Protein AF-A0A5C9CQI7-F1 (afdb_monomer_lite)

Secondary structure (DSSP, 8-state):
--EEEEEEEEEEEEEEETTEEEEEEEEEEEEEEETTEEEEEEEPPPEEEESSSSSSEEGGGTS-HHHHHHHHHHHHHHHHHHHHHHHHHHHHHHHHHHHHHHHHHHHHHHHHHHHHHSS-----EEHHHHHHHHHHTT-HHHHHHHHHHS-HHHHHHHHH-SEE-TT-HHHHHHHHHTT--HHHHHHHHHHHTT-

Radius of gyration: 47.36 Å; chains: 1; bounding box: 84×31×121 Å

Sequence (195 aa):
MAITKQITAYEFLVRWNNGVLAGAHIRMLETISENGVVLSQKEGAAQPVSLAGELGFPIADVLSALQVTALTDLTTAQAAKAASDAALKTTQDALAVAEAKAVTLQAQIDAYTQATSNDPEGPTVDDLQIRLALNELGWRDAVEAAVAQSSQDIKDWWAKARNIKRRNWMVRAIGEALGKTDAELDGLWALAATK

Foldseek 3Di:
DDKDKDKDWDDKDFDDDPNHTDFIWTKIKIFIDDPPHTPDIDIDDTWTEDPDPPPTNDVPVVDDPVVVVVVVVVVVVVVVVVVV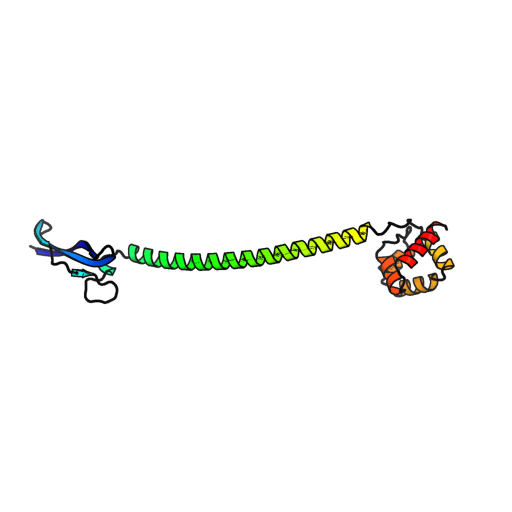VVVVVVVVVVVVVVVVVVVVVVVVVVVVVCVVPPLDFFDWFFLVLLCVLCVVVVNNVVLVVLQVVDDPVLVVCNVDPGTDTLPPPSNVVSCVVVVHDSVNSSVSSVNSVVD

pLDDT: mean 87.55, std 8.72, range [53.72, 98.38]

Structure (mmCIF, N/CA/C/O backbone):
data_AF-A0A5C9CQI7-F1
#
_entry.id   AF-A0A5C9CQI7-F1
#
loop_
_atom_site.group_PDB
_atom_site.id
_atom_site.type_symbol
_atom_site.label_atom_id
_atom_site.label_alt_id
_atom_site.label_comp_id
_atom_site.label_asym_id
_atom_site.label_entity_id
_atom_site.label_seq_id
_atom_site.pdbx_PDB_ins_code
_atom_site.Cartn_x
_atom_site.Cartn_y
_atom_site.Cartn_z
_atom_site.occupancy
_atom_site.B_iso_or_equiv
_atom_site.auth_seq_id
_atom_site.auth_comp_id
_atom_site.auth_asym_id
_atom_site.auth_atom_id
_atom_site.pdbx_PDB_model_num
ATOM 1 N N . MET A 1 1 ? -27.222 -15.204 70.507 1.00 68.19 1 MET A N 1
ATOM 2 C CA . MET A 1 1 ? -27.894 -15.268 69.194 1.00 68.19 1 MET A CA 1
ATOM 3 C C . MET A 1 1 ? -27.438 -14.077 68.380 1.00 68.19 1 MET A C 1
ATOM 5 O O . MET A 1 1 ? -27.389 -12.985 68.936 1.00 68.19 1 MET A O 1
ATOM 9 N N . ALA A 1 2 ? -27.008 -14.291 67.137 1.00 81.00 2 ALA A N 1
ATOM 10 C CA . ALA A 1 2 ? -26.536 -13.212 66.277 1.00 81.00 2 ALA A CA 1
ATOM 11 C C . ALA A 1 2 ? -27.666 -12.804 65.329 1.00 81.00 2 ALA A C 1
ATOM 13 O O . ALA A 1 2 ? -28.103 -13.605 64.502 1.00 81.00 2 ALA A O 1
ATOM 14 N N . ILE A 1 3 ? -28.133 -11.564 65.474 1.00 91.44 3 ILE A N 1
ATOM 15 C CA . ILE A 1 3 ? -29.002 -10.924 64.491 1.00 91.44 3 ILE A CA 1
ATOM 16 C C . ILE A 1 3 ? -28.097 -10.249 63.462 1.00 91.44 3 ILE A C 1
ATOM 18 O O . ILE A 1 3 ? -27.229 -9.451 63.821 1.00 91.44 3 ILE A O 1
ATOM 22 N N . THR A 1 4 ? -28.298 -10.559 62.186 1.00 93.56 4 THR A N 1
ATOM 23 C CA . THR A 1 4 ? -27.550 -9.980 61.070 1.00 93.56 4 THR A CA 1
ATOM 24 C C . THR A 1 4 ? -28.483 -9.131 60.222 1.00 93.56 4 THR A C 1
ATOM 26 O O . THR A 1 4 ? -29.533 -9.599 59.780 1.00 93.56 4 THR A O 1
ATOM 29 N N . LYS A 1 5 ? -28.083 -7.880 59.974 1.00 94.00 5 LYS A N 1
ATOM 30 C CA . LYS A 1 5 ? -28.708 -7.005 58.980 1.00 94.00 5 LYS A CA 1
ATOM 31 C C . LYS A 1 5 ? -27.847 -7.006 57.721 1.00 94.00 5 LYS A C 1
ATOM 33 O O . LYS A 1 5 ? -26.662 -6.691 57.793 1.00 94.00 5 LYS A O 1
ATOM 38 N N . GLN A 1 6 ? -28.451 -7.321 56.584 1.00 93.38 6 GLN A N 1
ATOM 39 C CA . GLN A 1 6 ? -27.818 -7.284 55.271 1.00 93.38 6 GLN A CA 1
ATOM 40 C C . GLN A 1 6 ? -28.583 -6.323 54.360 1.00 93.38 6 GLN A C 1
ATOM 42 O O . GLN A 1 6 ? -29.813 -6.301 54.371 1.00 93.38 6 GLN A O 1
ATOM 47 N N . ILE A 1 7 ? -27.850 -5.520 53.591 1.00 91.56 7 ILE A N 1
ATOM 48 C CA . ILE A 1 7 ? -28.403 -4.609 52.587 1.00 91.56 7 ILE A CA 1
ATOM 49 C C . ILE A 1 7 ? -27.835 -5.032 51.238 1.00 91.56 7 ILE A C 1
ATOM 51 O O . ILE A 1 7 ? -26.618 -5.069 51.069 1.00 91.56 7 ILE A O 1
ATOM 55 N N . THR A 1 8 ? -28.707 -5.373 50.294 1.00 90.06 8 THR A N 1
ATOM 56 C CA . THR A 1 8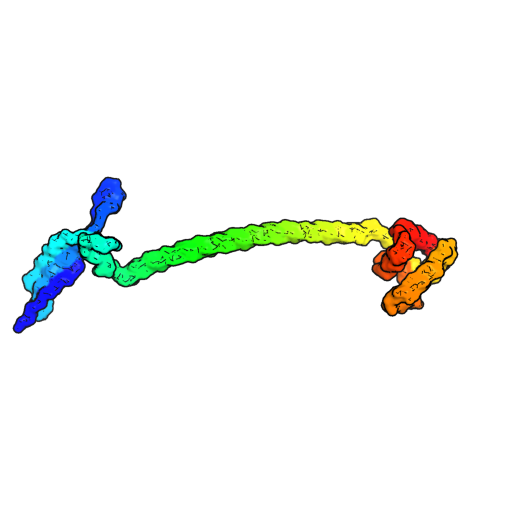 ? -28.319 -5.800 48.942 1.00 90.06 8 THR A CA 1
ATOM 57 C C . THR A 1 8 ? -29.103 -5.049 47.884 1.00 90.06 8 THR A C 1
ATOM 59 O O . THR A 1 8 ? -30.267 -4.708 48.100 1.00 90.06 8 THR A O 1
ATOM 62 N N . ALA A 1 9 ? -28.487 -4.846 46.719 1.00 88.38 9 ALA A N 1
ATOM 63 C CA . ALA A 1 9 ? -29.192 -4.394 45.526 1.00 88.38 9 ALA A CA 1
ATOM 64 C C . ALA A 1 9 ? -30.344 -5.355 45.194 1.00 88.38 9 ALA A C 1
ATOM 66 O O . ALA A 1 9 ? -30.159 -6.572 45.215 1.00 88.38 9 ALA A O 1
ATOM 67 N N . TYR A 1 10 ? -31.526 -4.803 44.919 1.00 89.75 10 TYR A N 1
ATOM 68 C CA . TYR A 1 10 ? -32.741 -5.574 44.643 1.00 89.75 10 TYR A CA 1
ATOM 69 C C . TYR A 1 10 ? -33.323 -5.271 43.266 1.00 89.75 10 TYR A C 1
ATOM 71 O O . TYR A 1 10 ? -33.637 -6.190 42.517 1.00 89.75 10 TYR A O 1
ATOM 79 N N . GLU A 1 11 ? -33.419 -3.991 42.906 1.00 89.94 11 GLU A N 1
ATOM 80 C CA . GLU A 1 11 ? -34.039 -3.571 41.650 1.00 89.94 11 GLU A CA 1
ATOM 81 C C . GLU A 1 11 ? -33.275 -2.396 41.033 1.00 89.94 11 GLU A C 1
ATOM 83 O O . GLU A 1 11 ? -32.910 -1.451 41.738 1.00 89.94 11 GLU A O 1
ATOM 88 N N . PHE A 1 12 ? -33.062 -2.444 39.715 1.00 89.75 12 PHE A N 1
ATOM 89 C CA . PHE A 1 12 ? -32.514 -1.343 38.926 1.00 89.75 12 PHE A CA 1
ATOM 90 C C . PHE A 1 12 ? -33.569 -0.858 37.931 1.00 89.75 12 PHE A C 1
ATOM 92 O O . PHE A 1 12 ? -33.973 -1.584 37.023 1.00 89.75 12 PHE A O 1
ATOM 99 N N . LEU A 1 13 ? -34.023 0.378 38.115 1.00 89.00 13 LEU A N 1
ATOM 100 C CA . LEU A 1 13 ? -35.120 0.978 37.368 1.00 89.00 13 LEU A CA 1
ATOM 101 C C . LEU A 1 13 ? -34.602 2.079 36.460 1.00 89.00 13 LEU A C 1
ATOM 103 O O . LEU A 1 13 ? -33.970 3.034 36.908 1.00 89.00 13 LEU A O 1
ATOM 107 N N . VAL A 1 14 ? -34.950 1.986 35.184 1.00 90.62 14 VAL A N 1
ATOM 108 C CA . VAL A 1 14 ? -34.610 2.995 34.185 1.00 90.62 14 VAL A CA 1
ATOM 109 C C . VAL A 1 14 ? -35.836 3.859 33.921 1.00 90.62 14 VAL A C 1
ATOM 111 O O . VAL A 1 14 ? -36.922 3.348 33.644 1.00 90.62 14 VAL A O 1
ATOM 114 N N . ARG A 1 15 ? -35.681 5.180 34.012 1.00 89.44 15 ARG A N 1
ATOM 115 C CA . ARG A 1 15 ? -36.752 6.135 33.734 1.00 89.44 15 ARG A CA 1
ATOM 116 C C . ARG A 1 15 ? -36.676 6.585 32.283 1.00 89.44 15 ARG A C 1
ATOM 118 O O . ARG A 1 15 ? -35.636 7.051 31.829 1.00 89.44 15 ARG A O 1
ATOM 125 N N . TRP A 1 16 ? -37.813 6.539 31.604 1.00 92.19 16 TRP A N 1
ATOM 126 C CA . TRP A 1 16 ? -38.004 7.141 30.289 1.00 92.19 16 TRP A CA 1
ATOM 127 C C . TRP A 1 16 ? -38.784 8.452 30.422 1.00 92.19 16 TRP A C 1
ATOM 129 O O . TRP A 1 16 ? -39.650 8.586 31.288 1.00 92.19 16 TRP A O 1
ATOM 139 N N . ASN A 1 17 ? -38.486 9.421 29.565 1.00 91.81 17 ASN A N 1
ATOM 140 C CA . ASN A 1 17 ? -39.237 10.658 29.393 1.00 91.81 17 ASN A CA 1
ATOM 141 C C . ASN A 1 17 ? -39.379 10.918 27.891 1.00 91.81 17 ASN A C 1
ATOM 143 O O . ASN A 1 17 ? -38.380 11.131 27.210 1.00 91.81 17 ASN A O 1
ATOM 147 N N . ASN A 1 18 ? -40.604 10.848 27.364 1.00 93.81 18 ASN A N 1
ATOM 148 C CA . ASN A 1 18 ? -40.895 11.019 25.933 1.00 93.81 18 ASN A CA 1
ATOM 149 C C . ASN A 1 18 ? -40.031 10.138 25.003 1.00 93.81 18 ASN A C 1
ATOM 151 O O . ASN A 1 18 ? -39.550 10.596 23.972 1.00 93.81 18 ASN A O 1
ATOM 155 N N . GLY A 1 19 ? -39.798 8.876 25.382 1.00 91.56 19 GLY A N 1
ATOM 156 C CA . GLY A 1 19 ? -38.984 7.935 24.599 1.00 91.56 19 GLY A CA 1
ATOM 157 C C . GLY A 1 19 ? -37.468 8.109 24.747 1.00 91.56 19 GLY A C 1
ATOM 158 O O . GLY A 1 19 ? -36.714 7.320 24.187 1.00 91.56 19 GLY A O 1
ATOM 159 N N . VAL A 1 20 ? -37.013 9.086 25.537 1.00 91.50 20 VAL A N 1
ATOM 160 C CA . VAL A 1 20 ? -35.597 9.297 25.860 1.00 91.50 20 VAL A CA 1
ATOM 161 C C . VAL A 1 20 ? -35.309 8.796 27.270 1.00 91.50 20 VAL A C 1
ATOM 163 O O . VAL A 1 20 ? -36.100 8.999 28.192 1.00 91.50 20 VAL A O 1
ATOM 166 N N . LEU A 1 21 ? -34.168 8.138 27.453 1.00 88.25 21 LEU A N 1
ATOM 167 C CA . LEU A 1 21 ? -33.696 7.716 28.767 1.00 88.25 21 LEU A CA 1
ATOM 168 C C . LEU A 1 21 ? -33.384 8.954 29.623 1.00 88.25 21 LEU A C 1
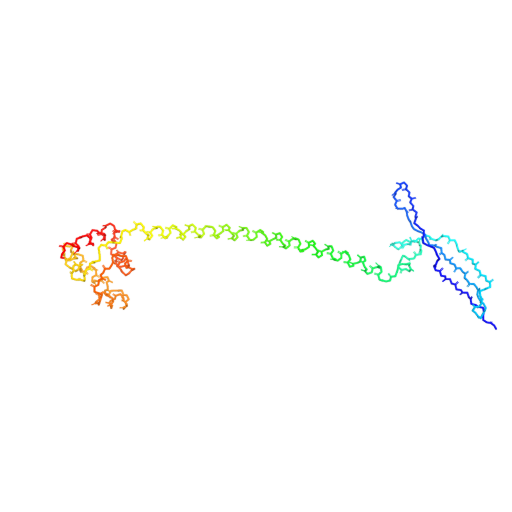ATOM 170 O O . LEU A 1 21 ? -32.560 9.783 29.252 1.00 88.25 21 LEU A O 1
ATOM 174 N N . ALA A 1 22 ? -34.076 9.092 30.751 1.00 87.62 22 ALA A N 1
ATOM 175 C CA . ALA A 1 22 ? -34.085 10.296 31.586 1.00 87.62 22 ALA A CA 1
ATOM 176 C C . ALA A 1 22 ? -33.402 10.108 32.949 1.00 87.62 22 ALA A C 1
ATOM 178 O O . ALA A 1 22 ? -33.281 11.062 33.712 1.00 87.62 22 ALA A O 1
ATOM 179 N N . GLY A 1 23 ? -32.994 8.882 33.283 1.00 88.25 23 GLY A N 1
ATOM 180 C CA . GLY A 1 23 ? -32.246 8.576 34.500 1.00 88.25 23 GLY A CA 1
ATOM 181 C C . GLY A 1 23 ? -32.399 7.123 34.932 1.00 88.25 23 GLY A C 1
ATOM 182 O O . GLY A 1 23 ? -33.156 6.361 34.329 1.00 88.25 23 GLY A O 1
ATOM 183 N N . ALA A 1 24 ? -31.706 6.750 36.003 1.00 90.75 24 ALA A N 1
ATOM 184 C CA . ALA A 1 24 ? -31.809 5.433 36.618 1.00 90.75 24 ALA A CA 1
ATOM 185 C C . ALA A 1 24 ? -31.890 5.549 38.144 1.00 90.75 24 ALA A C 1
ATOM 187 O O . ALA A 1 24 ? -31.371 6.499 38.730 1.00 90.75 24 ALA A O 1
ATOM 188 N N . HIS A 1 25 ? -32.565 4.592 38.772 1.00 91.88 25 HIS A N 1
ATOM 189 C CA . HIS A 1 25 ? -32.686 4.475 40.220 1.00 91.88 25 HIS A CA 1
ATOM 190 C C . HIS A 1 25 ? -32.404 3.039 40.649 1.00 91.88 25 HIS A C 1
ATOM 192 O O . HIS A 1 25 ? -32.721 2.098 39.924 1.00 91.88 25 HIS A O 1
ATOM 198 N N . ILE A 1 26 ? -31.862 2.875 41.848 1.00 91.81 26 ILE A N 1
ATOM 199 C CA . ILE A 1 26 ? -31.687 1.581 42.499 1.00 91.81 26 ILE A CA 1
ATOM 200 C C . ILE A 1 26 ? -32.559 1.509 43.750 1.00 91.81 26 ILE A C 1
ATOM 202 O O . ILE A 1 26 ? -32.748 2.506 44.453 1.00 91.81 26 ILE A O 1
ATOM 206 N N . ARG A 1 27 ? -33.101 0.327 44.035 1.00 92.50 27 ARG A N 1
ATOM 207 C CA . ARG A 1 27 ? -33.697 0.001 45.333 1.00 92.50 27 ARG A CA 1
ATOM 208 C C . ARG A 1 27 ? -32.867 -1.067 46.023 1.00 92.50 27 ARG A C 1
ATOM 210 O O . ARG A 1 27 ? -32.440 -2.040 45.401 1.00 92.50 27 ARG A O 1
ATOM 217 N N . MET A 1 28 ? -32.681 -0.875 47.323 1.00 91.69 28 MET A N 1
ATOM 218 C CA . MET A 1 28 ? -31.997 -1.816 48.202 1.00 91.69 28 MET A CA 1
ATOM 219 C C . MET A 1 28 ? -33.015 -2.623 49.004 1.00 91.69 28 MET A C 1
ATOM 221 O O . MET A 1 28 ? -34.035 -2.079 49.423 1.00 91.69 28 MET A O 1
ATOM 225 N N . LEU A 1 29 ? -32.724 -3.894 49.258 1.00 93.94 29 LEU A N 1
ATOM 226 C CA . LEU A 1 29 ? -33.495 -4.744 50.159 1.00 93.94 29 LEU A CA 1
ATOM 227 C C . LEU A 1 29 ? -32.738 -4.890 51.477 1.00 93.94 29 LEU A C 1
ATOM 229 O O . LEU A 1 29 ? -31.609 -5.382 51.506 1.00 93.94 29 LEU A O 1
ATOM 233 N N . GLU A 1 30 ? -33.365 -4.470 52.572 1.00 95.31 30 GLU A N 1
ATOM 234 C CA . GLU A 1 30 ? -32.874 -4.744 53.917 1.00 95.31 30 GLU A CA 1
ATOM 235 C C . GLU A 1 30 ? -33.416 -6.099 54.379 1.00 95.31 30 GLU A C 1
ATOM 237 O O . GLU A 1 30 ? -34.626 -6.270 54.505 1.00 95.31 30 GLU A O 1
ATOM 242 N N . THR A 1 31 ? -32.530 -7.055 54.651 1.00 95.56 31 THR A N 1
ATOM 243 C CA . THR A 1 31 ? -32.878 -8.367 55.214 1.00 95.56 31 THR A CA 1
ATOM 244 C C . THR A 1 31 ? -32.332 -8.469 56.633 1.00 95.56 31 THR A C 1
ATOM 246 O O . THR A 1 31 ? -31.135 -8.287 56.860 1.00 95.56 31 THR A O 1
ATOM 249 N N . ILE A 1 32 ? -33.204 -8.767 57.595 1.00 95.56 32 ILE A N 1
ATOM 250 C CA . ILE A 1 32 ? -32.836 -9.071 58.980 1.00 95.56 32 ILE A CA 1
ATOM 251 C C . ILE A 1 32 ? -32.980 -10.576 59.171 1.00 95.56 32 ILE A C 1
ATOM 253 O O . ILE A 1 32 ? -34.044 -11.136 58.907 1.00 95.56 32 ILE A O 1
ATOM 257 N N . SER A 1 33 ? -31.918 -11.225 59.635 1.00 94.06 33 SER A N 1
ATOM 258 C CA . SER A 1 33 ? -31.893 -12.664 59.891 1.00 94.06 33 SER A CA 1
ATOM 259 C C . SER A 1 33 ? -31.335 -12.983 61.272 1.00 94.06 33 SER A C 1
ATOM 261 O O . SER A 1 33 ? -30.550 -12.216 61.824 1.00 94.06 33 SER A O 1
ATOM 263 N N . GLU A 1 34 ? -31.733 -14.122 61.827 1.00 94.38 34 GLU A N 1
ATOM 264 C CA . GLU A 1 34 ? -31.181 -14.685 63.056 1.00 94.38 34 GLU A CA 1
ATOM 265 C C . GLU A 1 34 ? -30.684 -16.100 62.769 1.00 94.38 34 GLU A C 1
ATOM 267 O O . GLU A 1 34 ? -31.441 -16.958 62.319 1.00 94.38 34 GLU A O 1
ATOM 272 N N . ASN A 1 35 ? -29.386 -16.335 62.987 1.00 89.00 35 ASN A N 1
ATOM 273 C CA . ASN A 1 35 ? -28.723 -17.608 62.674 1.00 89.00 35 ASN A CA 1
ATOM 274 C C . ASN A 1 35 ? -29.023 -18.122 61.242 1.00 89.00 35 ASN A C 1
ATOM 276 O O . ASN A 1 35 ? -29.177 -19.321 61.024 1.00 89.00 35 ASN A O 1
ATOM 280 N N . GLY A 1 36 ? -29.137 -17.206 60.271 1.00 84.50 36 GLY A N 1
ATOM 281 C CA . GLY A 1 36 ? -29.428 -17.517 58.866 1.00 84.50 36 GLY A CA 1
ATOM 282 C C . GLY A 1 36 ? -30.915 -17.648 58.511 1.00 84.50 36 GLY A C 1
ATOM 283 O O . GLY A 1 36 ? -31.242 -17.723 57.330 1.00 84.50 36 GLY A O 1
ATOM 284 N N . VAL A 1 37 ? -31.827 -17.621 59.488 1.00 91.56 37 VAL A N 1
ATOM 285 C CA . VAL A 1 37 ? -33.275 -17.593 59.236 1.00 91.56 37 VAL A CA 1
ATOM 286 C C . VAL A 1 37 ? -33.722 -16.150 59.050 1.00 91.56 37 VAL A C 1
ATOM 288 O O . VAL A 1 37 ? -33.507 -15.312 59.923 1.00 91.56 37 VAL A O 1
ATOM 291 N N . VAL A 1 38 ? -34.343 -15.845 57.911 1.00 92.44 38 VAL A N 1
ATOM 292 C CA . VAL A 1 38 ? -34.878 -14.509 57.626 1.00 92.44 38 VAL A CA 1
ATOM 293 C C . VAL A 1 38 ? -36.068 -14.226 58.539 1.00 92.44 38 VAL A C 1
ATOM 295 O O . VAL A 1 38 ? -37.052 -14.959 58.534 1.00 92.44 38 VAL A O 1
ATOM 298 N N . LEU A 1 39 ? -35.976 -13.143 59.304 1.00 92.69 39 LEU A N 1
ATOM 299 C CA . LEU A 1 39 ? -37.028 -12.674 60.203 1.00 92.69 39 LEU A CA 1
ATOM 300 C C . LEU A 1 39 ? -37.862 -11.558 59.573 1.00 92.69 39 LEU A C 1
ATOM 302 O O . LEU A 1 39 ? -39.059 -11.456 59.824 1.00 92.69 39 LEU A O 1
ATOM 306 N N . SER A 1 40 ? -37.228 -10.688 58.785 1.00 94.06 40 SER A N 1
ATOM 307 C CA . SER A 1 40 ? -37.892 -9.553 58.148 1.00 94.06 40 SER A CA 1
ATOM 308 C C . SER A 1 40 ? -37.156 -9.121 56.889 1.00 94.06 40 SER A C 1
ATOM 310 O O . SER A 1 40 ? -35.925 -9.186 56.822 1.00 94.06 40 SER A O 1
ATOM 312 N N . GLN A 1 41 ? -37.920 -8.654 55.906 1.00 94.75 41 GLN A N 1
ATOM 313 C CA . GLN A 1 41 ? -37.418 -8.026 54.695 1.00 94.75 41 GLN A CA 1
ATOM 314 C C . GLN A 1 41 ? -38.168 -6.726 54.442 1.00 94.75 41 GLN A C 1
ATOM 316 O O . GLN A 1 41 ? -39.389 -6.662 54.591 1.00 94.75 41 GLN A O 1
ATOM 321 N N . LYS A 1 42 ? -37.431 -5.684 54.065 1.00 94.69 42 LYS A N 1
ATOM 322 C CA . LYS A 1 42 ? -37.991 -4.371 53.765 1.00 94.69 42 LYS A CA 1
ATOM 323 C C . LYS A 1 42 ? -37.320 -3.772 52.541 1.00 94.69 42 LYS A C 1
ATOM 325 O O . LYS A 1 42 ? -36.101 -3.608 52.509 1.00 94.69 42 LYS A O 1
ATOM 330 N N . GLU A 1 43 ? -38.133 -3.386 51.569 1.00 93.69 43 GLU A N 1
ATOM 331 C CA . GLU A 1 43 ? -37.684 -2.603 50.423 1.00 93.69 43 GLU A CA 1
ATOM 332 C C . GLU A 1 43 ? -37.382 -1.158 50.850 1.00 93.69 43 GLU A C 1
ATOM 334 O O . GLU A 1 43 ? -38.168 -0.501 51.542 1.00 93.69 43 GLU A O 1
ATOM 339 N N . GLY A 1 44 ? -36.210 -0.669 50.459 1.00 89.88 44 GLY A N 1
ATOM 340 C CA . GLY A 1 44 ? -35.787 0.710 50.655 1.00 89.88 44 GLY A CA 1
ATOM 341 C C . GLY A 1 44 ? -36.420 1.673 49.648 1.00 89.88 44 GLY A C 1
ATOM 342 O O . GLY A 1 44 ? -37.023 1.279 48.649 1.00 89.88 44 GLY A O 1
ATOM 343 N N . ALA A 1 45 ? -36.252 2.972 49.898 1.00 90.31 45 ALA A N 1
ATOM 344 C CA . ALA A 1 45 ? -36.653 4.000 48.944 1.00 90.31 45 ALA A CA 1
ATOM 345 C C . ALA A 1 45 ? -35.818 3.909 47.656 1.00 90.31 45 ALA A C 1
ATOM 347 O O . ALA A 1 45 ? -34.650 3.522 47.689 1.00 90.31 45 ALA A O 1
ATOM 348 N N . ALA A 1 46 ? -36.409 4.305 46.527 1.00 89.94 46 ALA A N 1
ATOM 349 C CA . ALA A 1 46 ? -35.664 4.442 45.281 1.00 89.94 46 ALA A CA 1
ATOM 350 C C . ALA A 1 46 ? -34.615 5.554 45.424 1.00 89.94 46 ALA A C 1
ATOM 352 O O . ALA A 1 46 ? -34.951 6.684 45.777 1.00 89.94 46 ALA A O 1
ATOM 353 N N . GLN A 1 47 ? -33.359 5.229 45.136 1.00 90.69 47 GLN A N 1
ATOM 354 C CA . GLN A 1 47 ? -32.235 6.159 45.171 1.00 90.69 47 GLN A CA 1
ATOM 355 C C . GLN A 1 47 ? -31.754 6.422 43.741 1.00 90.69 47 GLN A C 1
ATOM 357 O O . GLN A 1 47 ? -31.620 5.464 42.980 1.00 90.69 47 GLN A O 1
ATOM 362 N N . PRO A 1 48 ? -31.508 7.681 43.338 1.00 91.25 48 PRO A N 1
ATOM 363 C CA . PRO A 1 48 ? -30.966 7.976 42.015 1.00 91.25 48 PRO A CA 1
ATOM 364 C C . PRO A 1 48 ? -29.571 7.362 41.860 1.00 91.25 48 PRO A C 1
ATOM 366 O O . PRO A 1 48 ? -28.804 7.300 42.822 1.00 91.25 48 PRO A O 1
ATOM 369 N N . VAL A 1 49 ? -29.245 6.911 40.651 1.00 89.75 49 VAL A N 1
ATOM 370 C CA . VAL A 1 49 ? -27.928 6.356 40.315 1.00 89.75 49 VAL A CA 1
ATOM 371 C C . VAL A 1 49 ? -27.044 7.460 39.749 1.00 89.75 49 VAL A C 1
ATOM 373 O O . VAL A 1 49 ? -27.441 8.185 38.837 1.00 89.75 49 VAL A O 1
ATOM 376 N N . SER A 1 50 ? -25.834 7.571 40.287 1.00 85.88 50 SER A N 1
ATOM 377 C CA . SER A 1 50 ? -24.826 8.528 39.848 1.00 85.88 50 SER A CA 1
ATOM 378 C C . SER A 1 50 ? -23.973 7.937 38.731 1.00 85.88 50 SER A C 1
ATOM 380 O O . SER A 1 50 ? -23.359 6.880 38.888 1.00 85.88 50 SER A O 1
ATOM 382 N N . LEU A 1 51 ? -23.937 8.641 37.601 1.00 73.81 51 LEU A N 1
ATOM 383 C CA . LEU A 1 51 ? -23.150 8.286 36.416 1.00 73.81 51 LEU A CA 1
ATOM 384 C C . LEU A 1 51 ? -21.773 8.966 36.403 1.00 73.81 51 LEU A C 1
ATOM 386 O O . LEU A 1 51 ? -20.837 8.434 35.815 1.00 73.81 51 LEU A O 1
ATOM 390 N N . ALA A 1 52 ? -21.655 10.143 37.028 1.00 68.06 52 ALA A N 1
ATOM 391 C CA . ALA A 1 52 ? -20.475 11.004 36.930 1.00 68.06 52 ALA A CA 1
ATOM 392 C C . ALA A 1 52 ? -20.337 11.956 38.138 1.00 68.06 52 ALA A C 1
ATOM 394 O O . ALA A 1 52 ? -20.272 13.170 37.980 1.00 68.06 52 ALA A O 1
ATOM 395 N N . GLY A 1 53 ? -20.320 11.417 39.362 1.00 68.25 53 GLY A N 1
ATOM 396 C CA . GLY A 1 53 ? -20.019 12.192 40.580 1.00 68.25 53 GLY A CA 1
ATOM 397 C C . GLY A 1 53 ? -21.166 13.047 41.139 1.00 68.25 53 GLY A C 1
ATOM 398 O O . GLY A 1 53 ? -21.014 13.645 42.200 1.00 68.25 53 GLY A O 1
ATOM 399 N N . GLU A 1 54 ? -22.321 13.064 40.470 1.00 81.94 54 GLU A N 1
ATOM 400 C CA . GLU A 1 54 ? -23.593 13.593 40.982 1.00 81.94 54 GLU A CA 1
ATOM 401 C C . GLU A 1 54 ? -24.008 12.886 42.291 1.00 81.94 54 GLU A C 1
ATOM 403 O O . GLU A 1 54 ? -23.621 11.738 42.538 1.00 81.94 54 GLU A O 1
ATOM 408 N N . LEU A 1 55 ? -24.844 13.526 43.115 1.00 80.56 55 LEU A N 1
ATOM 409 C CA . LEU A 1 55 ? -25.395 12.905 44.329 1.00 80.56 55 LEU A CA 1
ATOM 410 C C . LEU A 1 55 ? -26.279 11.692 43.971 1.00 80.56 55 LEU A C 1
ATOM 412 O O . LEU A 1 55 ? -27.344 11.847 43.377 1.00 80.56 55 LEU A O 1
ATOM 416 N N . GLY A 1 56 ? -25.859 10.484 44.358 1.00 85.19 56 GLY A N 1
ATOM 417 C CA . GLY A 1 56 ? -26.597 9.242 44.100 1.00 85.19 56 GLY A CA 1
ATOM 418 C C . GLY A 1 56 ? -25.779 7.978 44.379 1.00 85.19 56 GLY A C 1
ATOM 419 O O . GLY A 1 56 ? -24.615 8.055 44.768 1.00 85.19 56 GLY A O 1
ATOM 420 N N . PHE A 1 57 ? -26.387 6.807 44.177 1.00 86.00 57 PHE A N 1
ATOM 421 C CA . PHE A 1 57 ? -25.707 5.516 44.303 1.00 86.00 57 PHE A CA 1
ATOM 422 C C . PHE A 1 57 ? -24.738 5.310 43.123 1.00 86.00 57 PHE A C 1
ATOM 424 O O . PHE A 1 57 ? -25.181 5.443 41.978 1.00 86.00 57 PHE A O 1
ATOM 431 N N . PRO A 1 58 ? -23.444 5.017 43.339 1.00 86.31 58 PRO A N 1
ATOM 432 C CA . PRO A 1 58 ? -22.469 4.933 42.252 1.00 86.31 58 PRO A CA 1
ATOM 433 C C . PRO A 1 58 ? -22.811 3.829 41.249 1.00 86.31 58 PRO A C 1
ATOM 435 O O . PRO A 1 58 ? -23.018 2.679 41.628 1.00 86.31 58 PRO A O 1
ATOM 438 N N . ILE A 1 59 ? -22.808 4.137 39.949 1.00 83.50 59 ILE A N 1
ATOM 439 C CA . ILE A 1 59 ? -23.069 3.113 38.925 1.00 83.50 59 ILE A CA 1
ATOM 440 C C . ILE A 1 59 ? -22.005 2.003 38.895 1.00 83.50 59 ILE A C 1
ATOM 442 O O . ILE A 1 59 ? -22.300 0.883 38.484 1.00 83.50 59 ILE A O 1
ATOM 446 N N . ALA A 1 60 ? -20.794 2.285 39.384 1.00 78.69 60 ALA A N 1
ATOM 447 C CA . ALA A 1 60 ? -19.724 1.301 39.540 1.00 78.69 60 ALA A CA 1
ATOM 448 C C . ALA A 1 60 ? -20.045 0.207 40.578 1.00 78.69 60 ALA A C 1
ATOM 450 O O . ALA A 1 60 ? -19.495 -0.883 40.482 1.00 78.69 60 ALA A O 1
ATOM 451 N N . ASP A 1 61 ? -20.956 0.476 41.520 1.00 81.44 61 ASP A N 1
ATOM 452 C CA . ASP A 1 61 ? -21.428 -0.507 42.505 1.00 81.44 61 ASP A CA 1
ATOM 453 C C . ASP A 1 61 ? -22.655 -1.292 41.996 1.00 81.44 61 ASP A C 1
ATOM 455 O O . ASP A 1 61 ? -23.101 -2.248 42.632 1.00 81.44 61 ASP A O 1
ATOM 459 N N . VAL A 1 62 ? -23.219 -0.888 40.849 1.00 79.75 62 VAL A N 1
ATOM 460 C CA . VAL A 1 62 ? -24.335 -1.568 40.166 1.00 79.75 62 VAL A CA 1
ATOM 461 C C . VAL A 1 62 ? -23.821 -2.475 39.053 1.00 79.75 62 VAL A C 1
ATOM 463 O O . VAL A 1 62 ? -24.263 -3.616 38.917 1.00 79.75 62 VAL A O 1
ATOM 466 N N . LEU A 1 63 ? -22.908 -1.959 38.230 1.00 80.25 63 LEU A N 1
ATOM 467 C CA . LEU A 1 63 ? -22.281 -2.711 37.155 1.00 80.25 63 LEU A CA 1
ATOM 468 C C . LEU A 1 63 ? -21.123 -3.529 37.717 1.00 80.25 63 LEU A C 1
ATOM 470 O O . LEU A 1 63 ? -20.271 -3.018 38.435 1.00 80.25 63 LEU A O 1
ATOM 474 N N . SER A 1 64 ? -21.048 -4.801 37.342 1.00 79.06 64 SER A N 1
ATOM 475 C CA . SER A 1 64 ? -19.849 -5.590 37.625 1.00 79.06 64 SER A CA 1
ATOM 476 C C . SER A 1 64 ? -18.633 -4.972 36.927 1.00 79.06 64 SER A C 1
ATOM 478 O O . SER A 1 64 ? -18.757 -4.394 35.842 1.00 79.06 64 SER A O 1
ATOM 480 N N . ALA A 1 65 ? -17.440 -5.170 37.495 1.00 72.75 65 ALA A N 1
ATOM 481 C CA . ALA A 1 65 ? -16.186 -4.744 36.869 1.00 72.75 65 ALA A CA 1
ATOM 482 C C . ALA A 1 65 ? -16.082 -5.203 35.399 1.00 72.75 65 ALA A C 1
ATOM 484 O O . ALA A 1 65 ? -15.627 -4.447 34.547 1.00 72.75 65 ALA A O 1
ATOM 485 N N . LEU A 1 66 ? -16.611 -6.393 35.081 1.00 75.94 66 LEU A N 1
ATOM 486 C CA . LEU A 1 66 ? -16.651 -6.947 33.726 1.00 75.94 66 LEU A CA 1
ATOM 487 C C . LEU A 1 66 ? -17.454 -6.084 32.736 1.00 75.94 66 LEU A C 1
ATOM 489 O O . LEU A 1 66 ? -17.047 -5.925 31.588 1.00 75.94 66 L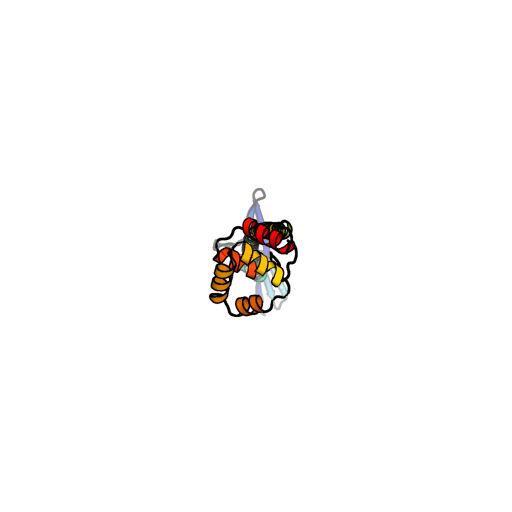EU A O 1
ATOM 493 N N . GLN A 1 67 ? -18.587 -5.522 33.161 1.00 83.50 67 GLN A N 1
ATOM 494 C CA . GLN A 1 67 ? -19.436 -4.687 32.301 1.00 83.50 67 GLN A CA 1
ATOM 495 C C . GLN A 1 67 ? -18.793 -3.325 32.023 1.00 83.50 67 GLN A C 1
ATOM 497 O O . GLN A 1 67 ? -18.893 -2.816 30.908 1.00 83.50 67 GLN A O 1
ATOM 502 N N . VAL A 1 68 ? -18.100 -2.756 33.013 1.00 79.06 68 VAL A N 1
ATOM 503 C CA . VAL A 1 68 ? -17.329 -1.517 32.840 1.00 79.06 68 VAL A CA 1
ATOM 504 C C . VAL A 1 68 ? -16.171 -1.752 31.869 1.00 79.06 68 VAL A C 1
ATOM 506 O O . VAL A 1 68 ? -16.030 -1.007 30.901 1.00 79.06 68 VAL A O 1
ATOM 509 N N . THR A 1 69 ? -15.407 -2.833 32.063 1.00 83.88 69 THR A N 1
ATOM 510 C CA . THR A 1 69 ? -14.318 -3.222 31.157 1.00 83.88 69 THR A CA 1
ATOM 511 C C . THR A 1 69 ? -14.814 -3.422 29.726 1.00 83.88 69 THR A C 1
ATOM 513 O O . THR A 1 69 ? -14.221 -2.870 28.809 1.00 83.88 69 THR A O 1
ATOM 516 N N . ALA A 1 70 ? -15.946 -4.103 29.519 1.00 85.06 70 ALA A N 1
ATOM 517 C CA . ALA A 1 70 ? -16.493 -4.327 28.179 1.00 85.06 70 ALA A CA 1
ATOM 518 C C . ALA A 1 70 ? -16.817 -3.021 27.422 1.00 85.06 70 ALA A C 1
ATOM 520 O O . ALA A 1 70 ? -16.615 -2.941 26.209 1.00 85.06 70 ALA A O 1
ATOM 521 N N . LEU A 1 71 ? -17.296 -1.981 28.114 1.00 88.44 71 LEU A N 1
ATOM 522 C CA . LEU A 1 71 ? -17.561 -0.671 27.503 1.00 88.44 71 LEU A CA 1
ATOM 523 C C . LEU A 1 71 ? -16.263 0.077 27.157 1.00 88.44 71 LEU A C 1
ATOM 525 O O . LEU A 1 71 ? -16.169 0.719 26.103 1.00 88.44 71 LEU A O 1
ATOM 529 N N . THR A 1 72 ? -15.246 -0.026 28.013 1.00 89.00 72 THR A N 1
ATOM 530 C CA . THR A 1 72 ? -13.909 0.519 27.742 1.00 89.00 72 THR A CA 1
ATOM 531 C C . THR A 1 72 ? -13.243 -0.193 26.562 1.00 89.00 72 THR A C 1
ATOM 533 O O . THR A 1 72 ? -12.708 0.467 25.666 1.00 89.00 72 THR A O 1
ATOM 536 N N . ASP A 1 73 ? -13.339 -1.520 26.505 1.00 92.50 73 ASP A N 1
ATOM 537 C CA . ASP A 1 73 ? -12.813 -2.339 25.413 1.00 92.50 73 ASP A CA 1
ATOM 538 C C . ASP A 1 73 ? -13.522 -2.024 24.097 1.00 92.50 73 ASP A C 1
ATOM 540 O O . ASP A 1 73 ? -12.867 -1.899 23.065 1.00 92.50 73 ASP A O 1
ATOM 544 N N . LEU A 1 74 ? -14.843 -1.806 24.121 1.00 95.12 74 LEU A N 1
ATOM 545 C CA . LEU A 1 74 ? -15.597 -1.395 22.937 1.00 95.12 74 LEU A CA 1
ATOM 546 C C . LEU A 1 74 ? -15.093 -0.057 22.385 1.00 95.12 74 LEU A C 1
ATOM 548 O O . LEU A 1 74 ? -14.859 0.062 21.183 1.00 95.12 74 LEU A O 1
ATOM 552 N N . THR A 1 75 ? -14.892 0.934 23.254 1.00 95.44 75 THR A N 1
ATOM 553 C CA . THR A 1 75 ? -14.362 2.248 22.854 1.00 95.44 75 THR A CA 1
ATOM 554 C C . THR A 1 75 ? -12.957 2.110 22.260 1.00 95.44 75 THR A C 1
ATOM 556 O O . THR A 1 75 ? -12.646 2.689 21.218 1.00 95.44 75 THR A O 1
ATOM 559 N N . THR A 1 76 ? -12.121 1.275 22.879 1.00 95.06 76 THR A N 1
ATOM 560 C CA . THR A 1 76 ? -10.759 0.980 22.411 1.00 95.06 76 THR A CA 1
ATOM 561 C C . THR A 1 76 ? -10.769 0.278 21.051 1.00 95.06 76 THR A C 1
ATOM 563 O O . THR A 1 76 ? -10.040 0.672 20.140 1.00 95.06 76 THR A O 1
ATOM 566 N N . ALA A 1 77 ? -11.637 -0.718 20.868 1.00 95.69 77 ALA A N 1
ATOM 567 C CA . ALA A 1 77 ? -11.798 -1.441 19.612 1.00 95.69 77 ALA A CA 1
ATOM 568 C C . ALA A 1 77 ? -12.317 -0.532 18.487 1.00 95.69 77 ALA A C 1
ATOM 570 O O . ALA A 1 77 ? -11.865 -0.644 17.348 1.00 95.69 77 ALA A O 1
ATOM 571 N N . GLN A 1 78 ? -13.223 0.402 18.792 1.00 97.81 78 GLN A N 1
ATOM 572 C CA . GLN A 1 78 ? -13.703 1.394 17.827 1.00 97.81 78 GLN A CA 1
ATOM 573 C C . GLN A 1 78 ? -12.584 2.338 17.370 1.00 97.81 78 GLN A C 1
ATOM 575 O O . GLN A 1 78 ? -12.456 2.590 16.170 1.00 97.81 78 GLN A O 1
ATOM 580 N N . ALA A 1 79 ? -11.735 2.804 18.291 1.00 97.25 79 ALA A N 1
ATOM 581 C CA . ALA A 1 79 ? -10.565 3.610 17.947 1.00 97.25 79 ALA A CA 1
ATOM 582 C C . ALA A 1 79 ? -9.552 2.820 17.097 1.00 97.25 79 ALA A C 1
ATOM 584 O O . ALA A 1 79 ? -9.072 3.322 16.079 1.00 97.25 79 ALA A O 1
ATOM 585 N N . ALA A 1 80 ? -9.276 1.564 17.464 1.00 97.75 80 ALA A N 1
ATOM 586 C CA . ALA A 1 80 ? -8.387 0.686 16.705 1.00 97.75 80 ALA A CA 1
ATOM 587 C C . ALA A 1 80 ? -8.917 0.414 15.288 1.00 97.75 80 ALA A C 1
ATOM 589 O O . ALA A 1 80 ? -8.153 0.455 14.322 1.00 97.75 80 ALA A O 1
ATOM 590 N N . LYS A 1 81 ? -10.230 0.200 15.141 1.00 97.69 81 LYS A N 1
ATOM 591 C CA . LYS A 1 81 ? -10.872 0.037 13.834 1.00 97.69 81 LYS A CA 1
ATOM 592 C C . LYS A 1 81 ? -10.700 1.287 12.970 1.00 97.69 81 LYS A C 1
ATOM 594 O O . LYS A 1 81 ? -10.273 1.166 11.828 1.00 97.69 81 LYS A O 1
ATOM 599 N N . ALA A 1 82 ? -10.965 2.476 13.513 1.00 98.12 82 ALA A N 1
ATOM 600 C CA . ALA A 1 82 ? -10.796 3.726 12.771 1.00 98.12 82 ALA A CA 1
ATOM 601 C C . ALA A 1 82 ? -9.343 3.929 12.297 1.00 98.12 82 ALA A C 1
ATOM 603 O O . ALA A 1 82 ? -9.113 4.350 11.163 1.00 98.12 82 ALA A O 1
ATOM 604 N N . ALA A 1 83 ? -8.361 3.573 13.132 1.00 97.81 83 ALA A N 1
ATOM 605 C CA . ALA A 1 83 ? -6.950 3.605 12.753 1.00 97.81 83 ALA A CA 1
ATOM 606 C C . ALA A 1 83 ? -6.623 2.600 11.634 1.00 97.81 83 ALA A C 1
ATOM 608 O O . ALA A 1 83 ? -5.925 2.946 10.680 1.00 97.81 83 ALA A O 1
ATOM 609 N N . SER A 1 84 ? -7.159 1.377 11.716 1.00 97.69 84 SER A N 1
ATOM 610 C CA . SER A 1 84 ? -6.997 0.359 10.673 1.00 97.69 84 SER A CA 1
ATOM 611 C C . SER A 1 84 ? -7.618 0.796 9.343 1.00 97.69 84 SER A C 1
ATOM 613 O O . SER A 1 84 ? -6.999 0.617 8.297 1.00 97.69 84 SER A O 1
ATOM 615 N N . ASP A 1 85 ? -8.808 1.397 9.369 1.00 98.38 85 ASP A N 1
ATOM 616 C CA . ASP A 1 85 ? -9.494 1.888 8.169 1.00 98.38 85 ASP A CA 1
ATOM 617 C C . ASP A 1 85 ? -8.688 3.020 7.497 1.00 98.38 85 ASP A C 1
ATOM 619 O O . ASP A 1 85 ? -8.523 3.037 6.274 1.00 98.38 85 ASP A O 1
ATOM 623 N N . ALA A 1 86 ? -8.104 3.928 8.288 1.00 97.94 86 ALA A N 1
ATOM 624 C CA . ALA A 1 86 ? -7.223 4.982 7.779 1.00 97.94 86 ALA A CA 1
ATOM 625 C C . ALA A 1 86 ? -5.916 4.425 7.175 1.00 97.94 86 ALA A C 1
ATOM 627 O O . ALA A 1 86 ? -5.460 4.887 6.121 1.00 97.94 86 ALA A O 1
ATOM 628 N N . ALA A 1 87 ? -5.322 3.408 7.807 1.00 97.94 87 ALA A N 1
ATOM 629 C CA . ALA A 1 87 ? -4.140 2.729 7.283 1.00 97.94 87 ALA A CA 1
ATOM 630 C C . ALA A 1 87 ? -4.449 2.003 5.964 1.00 97.94 87 ALA A C 1
ATOM 632 O O . ALA A 1 87 ? -3.705 2.155 4.995 1.00 97.94 87 ALA A O 1
ATOM 633 N N . LEU A 1 88 ? -5.582 1.296 5.889 1.00 97.62 88 LEU A N 1
ATOM 634 C CA . LEU A 1 88 ? -6.029 0.614 4.675 1.00 97.62 88 LEU A CA 1
ATOM 635 C C . LEU A 1 88 ? -6.209 1.603 3.518 1.00 97.62 88 LEU A C 1
ATOM 637 O O . LEU A 1 88 ? -5.710 1.353 2.421 1.00 97.62 88 LEU A O 1
ATOM 641 N N . LYS A 1 89 ? -6.857 2.747 3.773 1.00 98.12 89 LYS A N 1
ATOM 642 C CA . LYS A 1 89 ? -7.016 3.823 2.785 1.00 98.12 89 LYS A CA 1
ATOM 643 C C . LYS A 1 89 ? -5.660 4.302 2.256 1.00 98.12 89 LYS A C 1
ATOM 645 O O . LYS A 1 89 ? -5.484 4.439 1.050 1.00 98.12 89 LYS A O 1
ATOM 650 N N . THR A 1 90 ? -4.693 4.497 3.150 1.00 98.12 90 THR A N 1
ATOM 651 C CA . THR A 1 90 ? -3.334 4.929 2.785 1.00 98.12 90 THR A CA 1
ATOM 652 C C . THR A 1 90 ? -2.633 3.896 1.900 1.00 98.12 90 THR A C 1
ATOM 654 O O . THR A 1 90 ? -2.026 4.249 0.889 1.00 98.12 90 THR A O 1
ATOM 657 N N . THR A 1 91 ? -2.737 2.608 2.239 1.00 98.12 91 THR A N 1
ATOM 658 C CA . THR A 1 91 ? -2.162 1.523 1.431 1.00 98.12 91 THR A CA 1
ATOM 659 C C . THR A 1 91 ? -2.832 1.407 0.063 1.00 98.12 91 THR A C 1
ATOM 661 O O . THR A 1 91 ? -2.136 1.202 -0.928 1.00 98.12 91 THR A O 1
ATOM 664 N N . GLN A 1 92 ? -4.154 1.572 -0.018 1.00 98.19 92 GLN A N 1
ATOM 665 C CA . GLN A 1 92 ? -4.887 1.565 -1.288 1.00 98.19 92 GLN A CA 1
ATOM 666 C C . GLN A 1 92 ? -4.451 2.712 -2.205 1.00 98.19 92 GLN A C 1
ATOM 668 O O . GLN A 1 92 ? -4.213 2.491 -3.391 1.00 98.19 92 GLN A O 1
ATOM 673 N N . ASP A 1 93 ? -4.272 3.914 -1.656 1.00 97.88 93 ASP A N 1
ATOM 674 C CA . ASP A 1 93 ? -3.802 5.065 -2.431 1.00 97.88 93 ASP A CA 1
ATOM 675 C C . ASP A 1 93 ? -2.358 4.851 -2.926 1.00 97.88 93 ASP A C 1
ATOM 677 O O . ASP A 1 93 ? -2.037 5.143 -4.080 1.00 97.88 93 ASP A O 1
ATOM 681 N N . ALA A 1 94 ? -1.490 4.264 -2.094 1.00 97.88 94 ALA A N 1
ATOM 682 C CA . ALA A 1 94 ? -0.130 3.904 -2.491 1.00 97.88 94 ALA A CA 1
ATOM 683 C C . ALA A 1 94 ? -0.098 2.813 -3.578 1.00 97.88 94 ALA A C 1
ATOM 685 O O . ALA A 1 94 ? 0.725 2.890 -4.495 1.00 97.88 94 ALA A O 1
ATOM 686 N N . LEU A 1 95 ? -0.998 1.826 -3.503 1.00 98.06 95 LEU A N 1
ATOM 687 C CA . LEU A 1 95 ? -1.136 0.777 -4.513 1.00 98.06 95 LEU A CA 1
ATOM 688 C C . LEU A 1 95 ? -1.570 1.362 -5.860 1.00 98.06 95 LEU A C 1
ATOM 690 O O . LEU A 1 95 ? -0.920 1.085 -6.863 1.00 98.06 95 LEU A O 1
ATOM 694 N N . ALA A 1 96 ? -2.576 2.239 -5.882 1.00 98.19 96 ALA A N 1
ATOM 695 C CA . ALA A 1 96 ? -3.022 2.896 -7.112 1.00 98.19 96 ALA A CA 1
ATOM 696 C C . ALA A 1 96 ? -1.886 3.689 -7.790 1.00 98.19 96 ALA A C 1
ATOM 698 O O . ALA A 1 96 ? -1.718 3.652 -9.011 1.00 98.19 96 ALA A O 1
ATOM 699 N N . VAL A 1 97 ? -1.045 4.367 -6.999 1.00 97.88 97 VAL A N 1
ATOM 700 C CA . VAL A 1 97 ? 0.152 5.054 -7.511 1.00 97.88 97 VAL A CA 1
ATOM 701 C C . VAL A 1 97 ? 1.179 4.062 -8.069 1.00 97.88 97 VAL A C 1
ATOM 703 O O . VAL A 1 97 ? 1.801 4.335 -9.098 1.00 97.88 97 VAL A O 1
ATOM 706 N N . ALA A 1 98 ? 1.391 2.925 -7.406 1.00 97.56 98 ALA A N 1
ATOM 707 C CA . ALA A 1 98 ? 2.317 1.895 -7.869 1.00 97.56 98 ALA A CA 1
ATOM 708 C C . ALA A 1 98 ? 1.840 1.232 -9.171 1.00 97.56 98 ALA A C 1
ATOM 710 O O . ALA A 1 98 ? 2.642 1.043 -10.084 1.00 97.56 98 ALA A O 1
ATOM 711 N N . GLU A 1 99 ? 0.544 0.950 -9.295 1.00 97.88 99 GLU A N 1
ATOM 712 C CA . GLU A 1 99 ? -0.066 0.397 -10.507 1.00 97.88 99 GLU A CA 1
ATOM 713 C C . GLU A 1 99 ? 0.070 1.361 -11.693 1.00 97.88 99 GLU A C 1
ATOM 715 O O . GLU A 1 99 ? 0.502 0.955 -12.772 1.00 97.88 99 GLU A O 1
ATOM 720 N N . ALA A 1 100 ? -0.177 2.660 -11.488 1.00 97.44 100 ALA A N 1
ATOM 721 C CA . ALA A 1 100 ? 0.027 3.672 -12.528 1.00 97.44 100 ALA A CA 1
ATOM 722 C C . ALA A 1 100 ? 1.492 3.743 -13.006 1.00 97.44 100 ALA A C 1
ATOM 724 O O . ALA A 1 100 ? 1.770 3.880 -14.204 1.00 97.44 100 ALA A O 1
ATOM 725 N N . LYS A 1 101 ? 2.450 3.605 -12.078 1.00 97.75 101 LYS A N 1
ATOM 726 C CA . LYS A 1 101 ? 3.874 3.500 -12.424 1.00 97.75 101 LYS A CA 1
ATOM 727 C C . LYS A 1 101 ? 4.157 2.230 -13.222 1.00 97.75 101 LYS A C 1
ATOM 729 O O . LYS A 1 101 ? 4.825 2.318 -14.246 1.00 97.75 101 LYS A O 1
ATOM 734 N N . ALA A 1 102 ? 3.635 1.080 -12.799 1.00 97.00 102 ALA A N 1
ATOM 735 C CA . ALA A 1 102 ? 3.844 -0.193 -13.487 1.00 97.00 102 ALA A CA 1
ATOM 736 C C . ALA A 1 102 ? 3.349 -0.151 -14.942 1.00 97.00 102 ALA A C 1
ATOM 738 O O . ALA A 1 102 ? 4.078 -0.563 -15.840 1.00 97.00 102 ALA A O 1
ATOM 739 N N . VAL A 1 103 ? 2.174 0.436 -15.192 1.00 97.94 103 VAL A N 1
ATOM 740 C CA . VAL A 1 103 ? 1.647 0.641 -16.555 1.00 97.94 103 VAL A CA 1
ATOM 741 C C . VAL A 1 103 ? 2.587 1.513 -17.394 1.00 97.94 103 VAL A C 1
ATOM 743 O O . VAL A 1 103 ? 2.864 1.197 -18.549 1.00 97.94 103 VAL A O 1
ATOM 746 N N . THR A 1 104 ? 3.125 2.586 -16.810 1.00 97.19 104 THR A N 1
ATOM 747 C CA . THR A 1 104 ? 4.065 3.481 -17.504 1.00 97.19 104 THR A CA 1
ATOM 748 C C . THR A 1 104 ? 5.366 2.761 -17.862 1.00 97.19 104 THR A C 1
ATOM 750 O O . THR A 1 104 ? 5.849 2.885 -18.986 1.00 97.19 104 THR A O 1
ATOM 753 N N . LEU A 1 105 ? 5.929 1.988 -16.928 1.00 96.56 105 LEU A N 1
ATOM 754 C CA . LEU A 1 105 ? 7.135 1.200 -17.186 1.00 96.56 105 LEU A CA 1
ATOM 755 C C . LEU A 1 105 ? 6.881 0.127 -18.248 1.00 96.56 105 LEU A C 1
ATOM 757 O O . LEU A 1 105 ? 7.726 -0.062 -19.118 1.00 96.56 105 LEU A O 1
ATOM 761 N N . GLN A 1 106 ? 5.721 -0.533 -18.224 1.00 96.25 106 GLN A N 1
ATOM 762 C CA . GLN A 1 106 ? 5.370 -1.517 -19.246 1.00 96.25 106 GLN A CA 1
ATOM 763 C C . GLN A 1 106 ? 5.313 -0.875 -20.636 1.00 96.25 106 GLN A C 1
ATOM 765 O O . GLN A 1 106 ? 5.928 -1.387 -21.565 1.00 96.25 106 GLN A O 1
ATOM 770 N N . ALA A 1 107 ? 4.688 0.299 -20.766 1.00 93.81 107 ALA A N 1
ATOM 771 C CA . ALA A 1 107 ? 4.663 1.032 -22.030 1.00 93.81 107 ALA A CA 1
ATOM 772 C C . ALA A 1 107 ? 6.075 1.409 -22.525 1.00 93.81 107 ALA A C 1
ATOM 774 O O . ALA A 1 107 ? 6.346 1.368 -23.724 1.00 93.81 107 ALA A O 1
ATOM 775 N N . GLN A 1 108 ? 6.998 1.745 -21.617 1.00 93.44 108 GLN A N 1
ATOM 776 C CA . GLN A 1 108 ? 8.399 2.010 -21.968 1.00 93.44 108 GLN A CA 1
ATOM 777 C C . GLN A 1 108 ? 9.136 0.744 -22.428 1.00 93.44 108 GLN A C 1
ATOM 779 O O . GLN A 1 108 ? 9.904 0.803 -23.388 1.00 93.44 108 GLN A O 1
ATOM 784 N N . ILE A 1 109 ? 8.895 -0.396 -21.774 1.00 92.75 109 ILE A N 1
ATOM 785 C CA . ILE A 1 109 ? 9.455 -1.695 -22.172 1.00 92.75 109 ILE A CA 1
ATOM 786 C C . ILE A 1 109 ? 8.943 -2.089 -23.559 1.00 92.75 109 ILE A C 1
ATOM 788 O O . ILE A 1 109 ? 9.736 -2.502 -24.408 1.00 92.75 109 ILE A O 1
ATOM 792 N N . ASP A 1 110 ? 7.648 -1.919 -23.815 1.00 90.94 110 ASP A N 1
ATOM 793 C CA . ASP A 1 110 ? 7.038 -2.230 -25.108 1.00 90.94 110 ASP A CA 1
ATOM 794 C C . ASP A 1 110 ? 7.608 -1.322 -26.205 1.00 90.94 110 ASP A C 1
ATOM 796 O O . ASP A 1 110 ? 7.999 -1.808 -27.266 1.00 90.94 110 ASP A O 1
ATOM 800 N N . ALA A 1 111 ? 7.767 -0.022 -25.930 1.00 85.31 111 ALA A N 1
ATOM 801 C CA . ALA A 1 111 ? 8.397 0.920 -26.853 1.00 85.31 111 ALA A CA 1
ATOM 802 C C . ALA A 1 111 ? 9.860 0.553 -27.155 1.00 85.31 111 ALA A C 1
ATOM 804 O O . ALA A 1 111 ? 10.281 0.590 -28.312 1.00 85.31 111 ALA A O 1
ATOM 805 N N . TYR A 1 112 ? 10.634 0.145 -26.146 1.00 81.56 112 TYR A N 1
ATOM 806 C CA . TYR A 1 112 ? 12.009 -0.322 -26.340 1.00 81.56 112 TYR A CA 1
ATOM 807 C C . TYR A 1 112 ? 12.063 -1.634 -27.139 1.00 81.56 112 TYR A C 1
ATOM 809 O O . TYR A 1 112 ? 12.890 -1.801 -28.037 1.00 81.56 112 TYR A O 1
ATOM 817 N N . THR A 1 113 ? 11.148 -2.561 -26.867 1.00 82.75 113 THR A N 1
ATOM 818 C CA . THR A 1 113 ? 11.039 -3.834 -27.596 1.00 82.75 113 THR A CA 1
ATOM 819 C C . THR A 1 113 ? 10.636 -3.602 -29.055 1.00 82.75 113 THR A C 1
ATOM 821 O O . THR A 1 113 ? 11.172 -4.220 -29.975 1.00 82.75 113 THR A O 1
ATOM 824 N N . GLN A 1 114 ? 9.735 -2.656 -29.303 1.00 68.62 114 GLN A N 1
ATOM 825 C CA . GLN A 1 114 ? 9.330 -2.280 -30.651 1.00 68.62 114 GLN A CA 1
ATOM 826 C C . GLN A 1 114 ? 10.462 -1.569 -31.408 1.00 68.62 114 GLN A C 1
ATOM 828 O O . GLN A 1 114 ? 10.749 -1.911 -32.555 1.00 68.62 114 GLN A O 1
ATOM 833 N N . ALA A 1 115 ? 11.174 -0.645 -30.757 1.00 68.94 115 ALA A N 1
ATOM 834 C CA . ALA A 1 115 ? 12.361 -0.007 -31.327 1.00 68.94 115 ALA A CA 1
ATOM 835 C C . ALA A 1 115 ? 13.459 -1.034 -31.652 1.00 68.94 115 ALA A C 1
ATOM 837 O O . ALA A 1 115 ? 14.150 -0.917 -32.661 1.00 68.94 115 ALA A O 1
ATOM 838 N N . THR A 1 116 ? 13.591 -2.085 -30.839 1.00 64.44 116 THR A N 1
ATOM 839 C CA . THR A 1 116 ? 14.544 -3.164 -31.108 1.00 64.44 116 THR A CA 1
ATOM 840 C C . THR A 1 116 ? 14.048 -4.196 -32.124 1.00 64.44 116 THR A C 1
ATOM 842 O O . THR A 1 116 ? 14.879 -4.925 -32.642 1.00 64.44 116 THR A O 1
ATOM 845 N N . SER A 1 117 ? 12.772 -4.261 -32.499 1.00 63.00 117 SER A N 1
ATOM 846 C CA . SER A 1 117 ? 12.282 -5.216 -33.517 1.00 63.00 117 SER A CA 1
ATOM 847 C C . SER A 1 117 ? 12.109 -4.602 -34.909 1.00 63.00 117 SER A C 1
ATOM 849 O O . SER A 1 117 ? 12.339 -5.293 -35.896 1.00 63.00 117 SER A O 1
ATOM 851 N N . ASN A 1 118 ? 11.777 -3.312 -35.002 1.00 58.56 118 ASN A N 1
ATOM 852 C CA . ASN A 1 118 ? 11.578 -2.605 -36.280 1.00 58.56 118 ASN A CA 1
ATOM 853 C C . ASN A 1 118 ? 12.873 -2.208 -37.004 1.00 58.56 118 ASN A C 1
ATOM 855 O O . ASN A 1 118 ? 12.834 -1.692 -38.117 1.00 58.56 118 ASN A O 1
ATOM 859 N N . ASP A 1 119 ? 14.010 -2.411 -36.361 1.00 53.72 119 ASP A N 1
ATOM 860 C CA . ASP A 1 119 ? 15.321 -2.085 -36.897 1.00 53.72 119 ASP A CA 1
ATOM 861 C C . ASP A 1 119 ? 15.835 -3.333 -37.650 1.00 53.72 119 ASP A C 1
ATOM 863 O O . ASP A 1 119 ? 16.045 -4.383 -37.023 1.00 53.72 119 ASP A O 1
ATOM 867 N N . PRO A 1 120 ? 15.900 -3.293 -38.997 1.00 56.75 120 PRO A N 1
ATOM 868 C CA . PRO A 1 120 ? 16.122 -4.476 -39.819 1.00 56.75 120 PRO A CA 1
ATOM 869 C C . PRO A 1 120 ? 17.407 -5.173 -39.375 1.00 56.75 120 PRO A C 1
ATOM 871 O O . PRO A 1 120 ? 18.455 -4.546 -39.225 1.00 56.75 120 PRO A O 1
ATOM 874 N N . GLU A 1 121 ? 17.343 -6.485 -39.130 1.00 59.06 121 GLU A N 1
ATOM 875 C CA . GLU A 1 121 ? 18.547 -7.285 -38.912 1.00 59.06 121 GLU A CA 1
ATOM 876 C C . GLU A 1 121 ? 19.308 -7.286 -40.245 1.00 59.06 121 GLU A C 1
ATOM 878 O O . GLU A 1 121 ? 19.031 -8.078 -41.143 1.00 59.06 121 GLU A O 1
ATOM 883 N N . GLY A 1 122 ? 20.176 -6.284 -40.428 1.00 59.31 122 GLY A N 1
ATOM 884 C CA . GLY A 1 122 ? 20.969 -6.115 -41.638 1.00 59.31 122 GLY A CA 1
ATOM 885 C C . GLY A 1 122 ? 21.755 -7.390 -41.963 1.00 59.31 122 GLY A C 1
ATOM 886 O O . GLY A 1 122 ? 21.963 -8.230 -41.078 1.00 59.31 122 GLY A O 1
ATOM 887 N N . PRO A 1 123 ? 22.201 -7.558 -43.219 1.00 62.72 123 PRO A N 1
ATOM 888 C CA . PRO A 1 123 ? 22.922 -8.755 -43.639 1.00 62.72 123 PRO A CA 1
ATOM 889 C C . PRO A 1 123 ? 24.069 -9.060 -42.666 1.00 62.72 123 PRO A C 1
ATOM 891 O O . PRO A 1 123 ? 24.809 -8.166 -42.250 1.00 62.72 123 PRO A O 1
ATOM 894 N N . THR A 1 124 ? 24.200 -10.325 -42.259 1.00 70.00 124 THR A N 1
ATOM 895 C CA . THR A 1 124 ? 25.376 -10.755 -41.494 1.00 70.00 124 THR A CA 1
ATOM 896 C C . THR A 1 124 ? 26.563 -10.723 -42.446 1.00 70.00 124 THR A C 1
ATOM 898 O O . THR A 1 124 ? 26.576 -11.479 -43.411 1.00 70.00 124 THR A O 1
ATOM 901 N N . VAL A 1 125 ? 27.516 -9.827 -42.191 1.00 81.75 125 VAL A N 1
ATOM 902 C CA . VAL A 1 125 ? 28.723 -9.663 -43.010 1.00 81.75 125 VAL A CA 1
ATOM 903 C C . VAL A 1 125 ? 29.920 -10.283 -42.304 1.00 81.75 125 VAL A C 1
ATOM 905 O O . VAL A 1 125 ? 30.053 -10.186 -41.076 1.00 81.75 125 VAL A O 1
ATOM 908 N N . ASP A 1 126 ? 30.789 -10.917 -43.080 1.00 87.69 126 ASP A N 1
ATOM 909 C CA . ASP A 1 126 ? 32.031 -11.491 -42.574 1.00 87.69 126 ASP A CA 1
ATOM 910 C C . ASP A 1 126 ? 33.073 -10.387 -42.304 1.00 87.69 126 ASP A C 1
ATOM 912 O O . ASP A 1 126 ? 33.028 -9.295 -42.882 1.00 87.69 126 ASP A O 1
ATOM 916 N N . ASP A 1 127 ? 34.053 -10.669 -41.439 1.00 86.81 127 ASP A N 1
ATOM 917 C CA . ASP A 1 127 ? 35.127 -9.727 -41.068 1.00 86.81 127 ASP A CA 1
ATOM 918 C C . ASP A 1 127 ? 35.897 -9.162 -42.280 1.00 86.81 127 ASP A C 1
ATOM 920 O O . ASP A 1 127 ? 36.285 -7.992 -42.306 1.00 86.81 127 ASP A O 1
ATOM 924 N N . LEU A 1 128 ? 36.075 -9.959 -43.334 1.00 86.69 128 LEU A N 1
ATOM 925 C CA . LEU A 1 128 ? 36.738 -9.486 -44.547 1.00 86.69 128 LEU A CA 1
ATOM 926 C C . LEU A 1 128 ? 35.875 -8.466 -45.306 1.00 86.69 128 LEU A C 1
ATOM 928 O O . LEU A 1 128 ? 36.379 -7.426 -45.732 1.00 86.69 128 LEU A O 1
ATOM 932 N N . GLN A 1 129 ? 34.577 -8.738 -45.438 1.00 88.94 129 GLN A N 1
ATOM 933 C CA . GLN A 1 129 ? 33.636 -7.910 -46.195 1.00 88.94 129 GLN A CA 1
ATOM 934 C C . GLN A 1 129 ? 33.494 -6.513 -45.587 1.00 88.94 129 GLN A C 1
ATOM 936 O O . GLN A 1 129 ? 33.560 -5.505 -46.294 1.00 88.94 129 GLN A O 1
ATOM 941 N N . ILE A 1 130 ? 33.376 -6.438 -44.260 1.00 88.62 130 ILE A N 1
ATOM 942 C CA . ILE A 1 130 ? 33.271 -5.161 -43.547 1.00 88.62 130 ILE A CA 1
ATOM 943 C C . ILE A 1 130 ? 34.575 -4.360 -43.621 1.00 88.62 130 ILE A C 1
ATOM 945 O O . ILE A 1 130 ? 34.539 -3.150 -43.829 1.00 88.62 130 ILE A O 1
ATOM 949 N N . ARG A 1 131 ? 35.743 -5.009 -43.538 1.00 90.38 131 ARG A N 1
ATOM 950 C CA . ARG A 1 131 ? 37.044 -4.336 -43.680 1.00 90.38 131 ARG A CA 1
ATOM 951 C C . ARG A 1 131 ? 37.270 -3.789 -45.088 1.00 90.38 131 ARG A C 1
ATOM 953 O O . ARG A 1 131 ? 37.844 -2.710 -45.227 1.00 90.38 131 ARG A O 1
ATOM 960 N N . LEU A 1 132 ? 36.818 -4.505 -46.119 1.00 90.62 132 LEU A N 1
ATOM 961 C CA . LEU A 1 132 ? 36.857 -4.028 -47.503 1.00 90.62 132 LEU A CA 1
ATOM 962 C C . LEU A 1 132 ? 35.923 -2.830 -47.706 1.00 90.62 132 LEU A C 1
ATO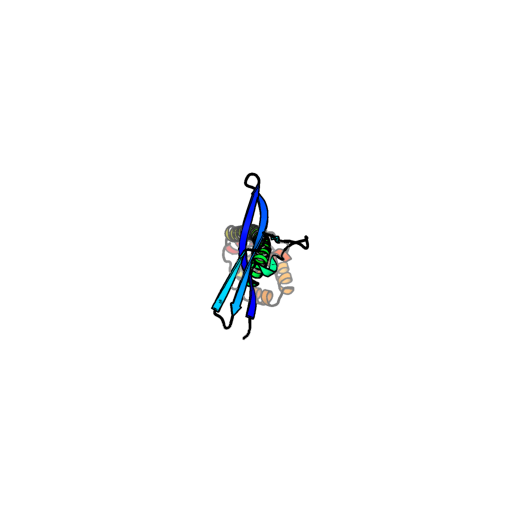M 964 O O . LEU A 1 132 ? 36.341 -1.826 -48.277 1.00 90.62 132 LEU A O 1
ATOM 968 N N . ALA A 1 133 ? 34.702 -2.884 -47.174 1.00 90.31 133 ALA A N 1
ATOM 969 C CA . ALA A 1 133 ? 33.778 -1.753 -47.233 1.00 90.31 133 ALA A CA 1
ATOM 970 C C . ALA A 1 133 ? 34.297 -0.527 -46.456 1.00 90.31 133 ALA A C 1
ATOM 972 O O . ALA A 1 133 ? 34.177 0.601 -46.928 1.00 90.31 133 ALA A O 1
ATOM 973 N N . LEU A 1 134 ? 34.947 -0.732 -45.306 1.00 91.00 134 LEU A N 1
ATOM 974 C CA . LEU A 1 134 ? 35.591 0.343 -44.544 1.00 91.00 134 LEU A CA 1
ATOM 975 C C . LEU A 1 134 ? 36.771 0.980 -45.286 1.00 91.00 134 LEU A C 1
ATOM 977 O O . LEU A 1 134 ? 36.973 2.188 -45.154 1.00 91.00 134 LEU A O 1
ATOM 981 N N . ASN A 1 135 ? 37.536 0.201 -46.058 1.00 92.50 135 ASN A N 1
ATOM 982 C CA . ASN A 1 135 ? 38.582 0.739 -46.933 1.00 92.50 135 ASN A CA 1
ATOM 983 C C . ASN A 1 135 ? 37.979 1.635 -48.020 1.00 92.50 135 ASN A C 1
ATOM 985 O O . ASN A 1 135 ? 38.499 2.712 -48.288 1.00 92.50 135 ASN A O 1
ATOM 989 N N . GLU A 1 136 ? 36.874 1.200 -48.623 1.00 91.00 136 GLU A N 1
ATOM 990 C CA . GLU A 1 136 ? 36.200 1.923 -49.705 1.00 91.00 136 GLU A CA 1
ATOM 991 C C . GLU A 1 136 ? 35.570 3.237 -49.240 1.00 91.00 136 GLU A C 1
ATOM 993 O O . GLU A 1 136 ? 35.641 4.242 -49.942 1.00 91.00 136 GLU A O 1
ATOM 998 N N . LEU A 1 137 ? 35.016 3.254 -48.026 1.00 89.19 137 LEU A N 1
ATOM 999 C CA . LEU A 1 137 ? 34.500 4.471 -47.397 1.00 89.19 137 LEU A CA 1
ATOM 1000 C C . LEU A 1 137 ? 35.602 5.338 -46.762 1.00 89.19 137 LEU A C 1
ATOM 1002 O O . LEU A 1 137 ? 35.321 6.449 -46.315 1.00 89.19 137 LEU A O 1
ATOM 1006 N N . GLY A 1 138 ? 36.841 4.841 -46.686 1.00 90.81 138 GLY A N 1
ATOM 1007 C CA . GLY A 1 138 ? 37.952 5.517 -46.010 1.00 90.81 138 GLY A CA 1
ATOM 1008 C C . GLY A 1 138 ? 37.769 5.647 -44.493 1.00 90.81 138 GLY A C 1
ATOM 1009 O O . GLY A 1 138 ? 38.377 6.510 -43.868 1.00 90.81 138 GLY A O 1
ATOM 1010 N N . TRP A 1 139 ? 36.908 4.831 -43.880 1.00 91.38 139 TRP A N 1
ATOM 1011 C CA . TRP A 1 139 ? 36.587 4.907 -42.446 1.00 91.38 139 TRP A CA 1
ATOM 1012 C C . TRP A 1 139 ? 37.451 3.985 -41.589 1.00 91.38 139 TRP A C 1
ATOM 1014 O O . TRP A 1 139 ? 37.396 4.059 -40.361 1.00 91.38 139 TRP A O 1
ATOM 1024 N N . ARG A 1 140 ? 38.248 3.112 -42.214 1.00 90.38 140 ARG A N 1
ATOM 1025 C CA . ARG A 1 140 ? 39.015 2.086 -41.506 1.00 90.38 140 ARG A CA 1
ATOM 1026 C C . ARG A 1 140 ? 39.966 2.651 -40.458 1.00 90.38 140 ARG A C 1
ATOM 1028 O O . ARG A 1 140 ? 39.930 2.186 -39.325 1.00 90.38 140 ARG A O 1
ATOM 1035 N N . ASP A 1 141 ? 40.755 3.660 -40.806 1.00 90.75 141 ASP A N 1
ATOM 1036 C CA . ASP A 1 141 ? 41.743 4.232 -39.884 1.00 90.75 141 ASP A CA 1
ATOM 1037 C C . ASP A 1 141 ? 41.068 4.858 -38.659 1.00 90.75 141 ASP A C 1
ATOM 1039 O O . ASP A 1 141 ? 41.530 4.702 -37.529 1.00 90.75 141 ASP A O 1
ATOM 1043 N N . ALA A 1 142 ? 39.920 5.508 -38.868 1.00 87.50 142 ALA A N 1
ATOM 1044 C CA . ALA A 1 142 ? 39.123 6.081 -37.792 1.00 87.50 142 ALA A CA 1
ATOM 1045 C C . ALA A 1 142 ? 38.540 4.988 -36.876 1.00 87.50 142 ALA A C 1
ATOM 1047 O O . ALA A 1 142 ? 38.614 5.105 -35.653 1.00 87.50 142 ALA A O 1
ATOM 1048 N N . VAL A 1 143 ? 38.022 3.898 -37.452 1.00 89.31 143 VAL A N 1
ATOM 1049 C CA . VAL A 1 143 ? 37.514 2.738 -36.699 1.00 89.31 143 VAL A CA 1
ATOM 1050 C C . VAL A 1 143 ? 38.624 2.064 -35.898 1.00 89.31 143 VAL A C 1
ATOM 1052 O O . VAL A 1 143 ? 38.443 1.796 -34.713 1.00 89.31 143 VAL A O 1
ATOM 1055 N N . GLU A 1 144 ? 39.785 1.816 -36.500 1.00 90.31 144 GLU A N 1
ATOM 1056 C CA . GLU A 1 144 ? 40.906 1.171 -35.813 1.00 90.31 144 GLU A CA 1
ATOM 1057 C C . GLU A 1 144 ? 41.475 2.062 -34.697 1.00 90.31 144 GLU A C 1
ATOM 1059 O O . GLU A 1 144 ? 41.778 1.562 -33.610 1.00 90.31 144 GLU A O 1
ATOM 1064 N N . ALA A 1 145 ? 41.517 3.384 -34.896 1.00 90.44 145 ALA A N 1
ATOM 1065 C CA . ALA A 1 145 ? 41.871 4.335 -33.845 1.00 90.44 145 ALA A CA 1
ATOM 1066 C C . ALA A 1 145 ? 40.857 4.330 -32.684 1.00 90.44 145 ALA A C 1
ATOM 1068 O O . ALA A 1 145 ? 41.261 4.331 -31.517 1.00 90.44 145 ALA A O 1
ATOM 1069 N N . ALA A 1 146 ? 39.555 4.266 -32.978 1.00 88.31 146 ALA A N 1
ATOM 1070 C CA . ALA A 1 146 ? 38.505 4.183 -31.962 1.00 88.31 146 ALA A CA 1
ATOM 1071 C C . ALA A 1 146 ? 38.560 2.857 -31.176 1.00 88.31 146 ALA A C 1
ATOM 1073 O O . ALA A 1 146 ? 38.468 2.851 -29.945 1.00 88.31 146 ALA A O 1
ATOM 1074 N N . VAL A 1 147 ? 38.796 1.728 -31.853 1.00 90.38 147 VAL A N 1
ATOM 1075 C CA . VAL A 1 147 ? 38.985 0.414 -31.210 1.00 90.38 147 VAL A CA 1
ATOM 1076 C C . VAL A 1 147 ? 40.234 0.411 -30.325 1.00 90.38 147 VAL A C 1
ATOM 1078 O O . VAL A 1 147 ? 40.202 -0.102 -29.206 1.00 90.38 147 VAL A O 1
ATOM 1081 N N . ALA A 1 148 ? 41.332 1.024 -30.774 1.00 90.44 148 ALA A N 1
ATOM 1082 C CA . ALA A 1 148 ? 42.569 1.105 -30.001 1.00 90.44 148 ALA A CA 1
ATOM 1083 C C . ALA A 1 148 ? 42.401 1.871 -28.673 1.00 90.44 148 ALA A C 1
ATOM 1085 O O . ALA A 1 148 ? 43.082 1.553 -27.692 1.00 90.44 148 ALA A O 1
ATOM 1086 N N . GLN A 1 149 ? 41.473 2.828 -28.616 1.00 89.94 149 GLN A N 1
ATOM 1087 C CA . GLN A 1 149 ? 41.136 3.595 -27.409 1.00 89.94 149 GLN A CA 1
ATOM 1088 C C . GLN A 1 149 ? 40.039 2.941 -26.549 1.00 89.94 149 GLN A C 1
ATOM 1090 O O . GLN A 1 149 ? 39.789 3.384 -25.431 1.00 89.94 149 GLN A O 1
ATOM 1095 N N . SER A 1 150 ? 39.407 1.876 -27.044 1.00 88.50 150 SER A N 1
ATOM 1096 C CA . SER A 1 150 ? 38.320 1.169 -26.361 1.00 88.50 150 SER A CA 1
ATOM 1097 C C . SER A 1 150 ? 38.824 0.152 -25.321 1.00 88.50 150 SER A C 1
ATOM 1099 O O . SER A 1 150 ? 40.030 -0.066 -25.153 1.00 88.50 150 SER A O 1
ATOM 1101 N N . SER A 1 151 ? 37.895 -0.485 -24.599 1.00 87.81 151 SER A N 1
ATOM 1102 C CA . SER A 1 151 ? 38.205 -1.533 -23.617 1.00 87.81 151 SER A CA 1
ATOM 1103 C C . SER A 1 151 ? 38.852 -2.768 -24.261 1.00 87.81 151 SER A C 1
ATOM 1105 O O . SER A 1 151 ? 38.737 -2.999 -25.468 1.00 87.81 151 SER A O 1
ATOM 1107 N N . GLN A 1 152 ? 39.524 -3.590 -23.445 1.00 88.88 152 GLN A N 1
ATOM 1108 C CA . GLN A 1 152 ? 40.170 -4.816 -23.926 1.00 88.88 152 GLN A CA 1
ATOM 1109 C C . GLN A 1 152 ? 39.169 -5.781 -24.585 1.00 88.88 152 GLN A C 1
ATOM 1111 O O . GLN A 1 152 ? 39.488 -6.361 -25.618 1.00 88.88 152 GLN A O 1
ATOM 1116 N N . ASP A 1 153 ? 37.940 -5.868 -24.072 1.00 86.25 153 ASP A N 1
ATOM 1117 C CA . ASP A 1 153 ? 36.881 -6.707 -24.649 1.00 86.25 153 ASP A CA 1
ATOM 1118 C C . ASP A 1 153 ? 36.520 -6.300 -26.088 1.00 86.25 153 ASP A C 1
ATOM 1120 O O . ASP A 1 153 ? 36.308 -7.158 -26.944 1.00 86.25 153 ASP A O 1
ATOM 1124 N N . ILE A 1 154 ? 36.489 -4.993 -26.381 1.00 85.06 154 ILE A N 1
ATOM 1125 C CA . ILE A 1 154 ? 36.199 -4.474 -27.728 1.00 85.06 154 ILE A CA 1
ATOM 1126 C C . ILE A 1 154 ? 3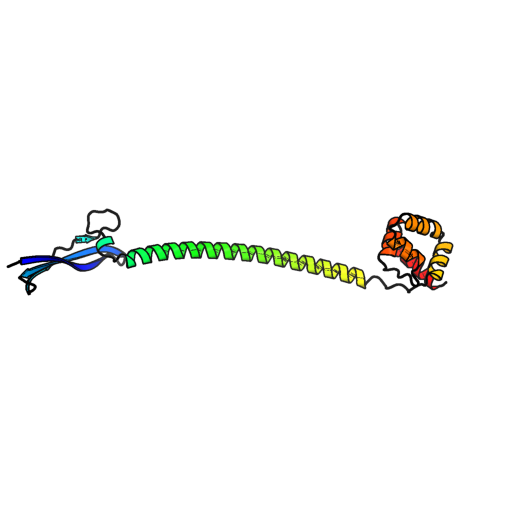7.363 -4.767 -28.679 1.00 85.06 154 ILE A C 1
ATOM 1128 O O . ILE A 1 154 ? 37.135 -5.141 -29.830 1.00 85.06 154 ILE A O 1
ATOM 1132 N N . LYS A 1 155 ? 38.608 -4.648 -28.203 1.00 88.94 155 LYS A N 1
ATOM 1133 C CA . LYS A 1 155 ? 39.810 -4.987 -28.984 1.00 88.94 155 LYS A CA 1
ATOM 1134 C C . LYS A 1 155 ? 39.845 -6.469 -29.337 1.00 88.94 155 LYS A C 1
ATOM 1136 O O . LYS A 1 155 ? 40.061 -6.822 -30.495 1.00 88.94 155 LYS A O 1
ATOM 1141 N N . ASP A 1 156 ? 39.594 -7.325 -28.351 1.00 90.00 156 ASP A N 1
ATOM 1142 C CA . ASP A 1 156 ? 39.592 -8.774 -28.525 1.00 90.00 156 ASP A CA 1
ATOM 1143 C C . ASP A 1 156 ? 38.461 -9.220 -29.454 1.00 90.00 156 ASP A C 1
ATOM 1145 O O . ASP A 1 156 ? 38.669 -10.083 -30.311 1.00 90.00 156 ASP A O 1
ATOM 1149 N N . TRP A 1 157 ? 37.282 -8.603 -29.334 1.00 88.38 157 TRP A N 1
ATOM 1150 C CA . TRP A 1 157 ? 36.171 -8.847 -30.245 1.00 88.38 157 TRP A CA 1
ATOM 1151 C C . TRP A 1 157 ? 36.487 -8.393 -31.672 1.00 88.38 157 TRP A C 1
ATOM 1153 O O . TRP A 1 157 ? 36.361 -9.201 -32.588 1.00 88.38 157 TRP A O 1
ATOM 1163 N N . TRP A 1 158 ? 36.961 -7.160 -31.879 1.00 88.69 158 TRP A N 1
ATOM 1164 C CA . TRP A 1 158 ? 37.303 -6.648 -33.215 1.00 88.69 158 TRP A CA 1
ATOM 1165 C C . TRP A 1 158 ? 38.386 -7.482 -33.909 1.00 88.69 158 TRP A C 1
ATOM 1167 O O . TRP A 1 158 ? 38.389 -7.600 -35.131 1.00 88.69 158 TRP A O 1
ATOM 1177 N N . ALA A 1 159 ? 39.304 -8.074 -33.142 1.00 88.25 159 ALA A N 1
ATOM 1178 C CA . ALA A 1 159 ? 40.368 -8.917 -33.675 1.00 88.25 159 ALA A CA 1
ATOM 1179 C C . ALA A 1 159 ? 39.925 -10.357 -33.999 1.00 88.25 159 ALA A C 1
ATOM 1181 O O . ALA A 1 159 ? 40.585 -11.026 -34.793 1.00 88.25 159 ALA A O 1
ATOM 1182 N N . LYS A 1 160 ? 38.863 -10.872 -33.359 1.00 89.31 160 LYS A N 1
ATOM 1183 C CA . LYS A 1 160 ? 38.486 -12.301 -33.421 1.00 89.31 160 LYS A CA 1
ATOM 1184 C C . LYS A 1 160 ? 37.069 -12.575 -33.923 1.00 89.31 160 LYS A C 1
ATOM 1186 O O . LYS A 1 160 ? 36.723 -13.742 -34.131 1.00 89.31 160 LYS A O 1
ATOM 1191 N N . ALA A 1 161 ? 36.230 -11.556 -34.084 1.00 86.19 161 ALA A N 1
ATOM 1192 C CA . ALA A 1 161 ? 34.873 -11.717 -34.582 1.00 86.19 161 ALA A CA 1
ATOM 1193 C C . ALA A 1 161 ? 34.900 -12.283 -36.007 1.00 86.19 161 ALA A C 1
ATOM 1195 O O . ALA A 1 161 ? 35.546 -11.731 -36.888 1.00 86.19 161 ALA A O 1
ATOM 1196 N N . ARG A 1 162 ? 34.191 -13.394 -36.236 1.00 84.81 162 ARG A N 1
ATOM 1197 C CA . ARG A 1 162 ? 34.034 -13.962 -37.587 1.00 84.81 162 ARG A CA 1
ATOM 1198 C C . ARG A 1 162 ? 32.958 -13.234 -38.382 1.00 84.81 162 ARG A C 1
ATOM 1200 O O . ARG A 1 162 ? 33.158 -12.921 -39.548 1.00 84.81 162 ARG A O 1
ATOM 1207 N N . ASN A 1 163 ? 31.858 -12.930 -37.698 1.00 83.69 163 ASN A N 1
ATOM 1208 C CA . ASN A 1 163 ? 30.674 -12.321 -38.278 1.00 83.69 163 ASN A CA 1
ATOM 1209 C C . ASN A 1 163 ? 30.370 -11.041 -37.508 1.00 83.69 163 ASN A C 1
ATOM 1211 O O . ASN A 1 163 ? 30.224 -11.073 -36.279 1.00 83.69 163 ASN A O 1
ATOM 1215 N N . ILE A 1 164 ? 30.238 -9.928 -38.221 1.00 85.56 164 ILE A N 1
ATOM 1216 C CA . ILE A 1 164 ? 29.963 -8.630 -37.615 1.00 85.56 164 ILE A CA 1
ATOM 1217 C C . ILE A 1 164 ? 28.502 -8.262 -37.866 1.00 85.56 164 ILE A C 1
ATOM 1219 O O . ILE A 1 164 ? 28.098 -7.863 -38.957 1.00 85.56 164 ILE A O 1
ATOM 1223 N N . LYS A 1 165 ? 27.684 -8.387 -36.819 1.00 83.25 165 LYS A N 1
ATOM 1224 C CA . LYS A 1 165 ? 26.271 -7.999 -36.858 1.00 83.25 165 LYS A CA 1
ATOM 1225 C C . LYS A 1 165 ? 26.124 -6.496 -36.633 1.00 83.25 165 LYS A C 1
ATOM 1227 O O . LYS A 1 165 ? 26.605 -5.990 -35.620 1.00 83.25 165 LYS A O 1
ATOM 1232 N N . ARG A 1 166 ? 25.366 -5.818 -37.500 1.00 83.31 166 ARG A N 1
ATOM 1233 C CA . ARG A 1 166 ? 25.035 -4.382 -37.402 1.00 83.31 166 ARG A CA 1
ATOM 1234 C C . ARG A 1 166 ? 24.507 -3.963 -36.025 1.00 83.31 166 ARG A C 1
ATOM 1236 O O . ARG A 1 166 ? 24.788 -2.864 -35.551 1.00 83.31 166 ARG A O 1
ATOM 1243 N N . ARG A 1 167 ? 23.755 -4.858 -35.381 1.00 77.19 167 ARG A N 1
ATOM 1244 C CA . ARG A 1 167 ? 23.056 -4.612 -34.109 1.00 77.19 167 ARG A CA 1
ATOM 1245 C C . ARG A 1 167 ? 23.846 -5.052 -32.877 1.00 77.19 167 ARG A C 1
ATOM 1247 O O . ARG A 1 167 ? 23.340 -4.979 -31.761 1.00 77.19 167 ARG A O 1
ATOM 1254 N N . ASN A 1 168 ? 25.089 -5.505 -33.057 1.00 83.00 168 ASN A N 1
ATOM 1255 C CA . ASN A 1 168 ? 25.977 -5.762 -31.932 1.00 83.00 168 ASN A CA 1
ATOM 1256 C C . ASN A 1 168 ? 26.223 -4.444 -31.174 1.00 83.00 168 ASN A C 1
ATOM 1258 O O . ASN A 1 168 ? 26.538 -3.419 -31.781 1.00 83.00 168 ASN A O 1
ATOM 1262 N N . TRP A 1 169 ? 26.093 -4.468 -29.847 1.00 79.50 169 TRP A N 1
ATOM 1263 C CA . TRP A 1 169 ? 26.316 -3.299 -28.996 1.00 79.50 169 TRP A CA 1
ATOM 1264 C C . TRP A 1 169 ? 27.708 -2.677 -29.203 1.00 79.50 169 TRP A C 1
ATOM 1266 O O . TRP A 1 169 ? 27.842 -1.459 -29.138 1.00 79.50 169 TRP A O 1
ATOM 1276 N N . MET A 1 170 ? 28.719 -3.488 -29.535 1.00 82.38 170 MET A N 1
ATOM 1277 C CA . MET A 1 170 ? 30.087 -3.027 -29.801 1.00 82.38 170 MET A CA 1
ATOM 1278 C C . MET A 1 170 ? 30.189 -2.205 -31.094 1.00 82.38 170 MET A C 1
ATOM 1280 O O . MET A 1 170 ? 30.910 -1.213 -31.137 1.00 82.38 170 MET A O 1
ATOM 1284 N N . VAL A 1 171 ? 29.425 -2.569 -32.131 1.00 84.94 171 VAL A N 1
ATOM 1285 C CA . VAL A 1 171 ? 29.328 -1.793 -33.380 1.00 84.94 171 VAL A CA 1
ATOM 1286 C C . VAL A 1 171 ? 28.705 -0.430 -33.111 1.00 84.94 171 VAL A C 1
ATOM 1288 O O . VAL A 1 171 ? 29.211 0.580 -33.589 1.00 84.94 171 VAL A O 1
ATOM 1291 N N . ARG A 1 172 ? 27.622 -0.398 -32.327 1.00 83.12 172 ARG A N 1
ATOM 1292 C CA . ARG A 1 172 ? 26.934 0.850 -31.974 1.00 83.12 172 ARG A CA 1
ATOM 1293 C C . ARG A 1 172 ? 27.829 1.767 -31.146 1.00 83.12 172 ARG A C 1
ATOM 1295 O O . ARG A 1 172 ? 27.902 2.948 -31.452 1.00 83.12 172 ARG A O 1
ATOM 1302 N N . ALA A 1 173 ? 28.561 1.212 -30.180 1.00 82.06 173 ALA A N 1
ATOM 1303 C CA . ALA A 1 173 ? 29.510 1.968 -29.366 1.00 82.06 173 ALA A CA 1
ATOM 1304 C C . ALA A 1 173 ? 30.613 2.628 -30.217 1.00 82.06 173 ALA A C 1
ATOM 1306 O O . ALA A 1 173 ? 30.925 3.800 -30.019 1.00 82.06 173 ALA A O 1
ATOM 1307 N N . ILE A 1 174 ? 31.173 1.907 -31.198 1.00 84.25 174 ILE A N 1
ATOM 1308 C CA . ILE A 1 174 ? 32.179 2.467 -32.117 1.00 84.25 174 ILE A CA 1
ATOM 1309 C C . ILE A 1 174 ? 31.544 3.481 -33.081 1.00 84.25 174 ILE A C 1
ATOM 1311 O O . ILE A 1 174 ? 32.129 4.529 -33.336 1.00 84.25 174 ILE A O 1
ATOM 1315 N N . GLY A 1 175 ? 30.345 3.204 -33.600 1.00 85.06 175 GLY A N 1
ATOM 1316 C CA . GLY A 1 175 ? 29.610 4.123 -34.472 1.00 85.06 175 GLY A CA 1
ATOM 1317 C C . GLY A 1 175 ? 29.294 5.459 -33.794 1.00 85.06 175 GLY A C 1
ATOM 1318 O O . GLY A 1 175 ? 29.531 6.511 -34.383 1.00 85.06 175 GLY A O 1
ATOM 1319 N N . GLU A 1 176 ? 28.854 5.419 -32.535 1.00 83.75 176 GLU A N 1
ATOM 1320 C CA . GLU A 1 176 ? 28.607 6.601 -31.704 1.00 83.75 176 GLU A CA 1
ATOM 1321 C C . GLU A 1 176 ? 29.904 7.374 -31.420 1.00 83.75 176 GLU A C 1
ATOM 1323 O O . GLU A 1 176 ? 29.939 8.591 -31.594 1.00 83.75 176 GLU A O 1
ATOM 1328 N N . ALA A 1 177 ? 31.002 6.679 -31.091 1.00 83.06 177 ALA A N 1
ATOM 1329 C CA . ALA A 1 177 ? 32.315 7.301 -30.888 1.00 83.06 177 ALA A CA 1
ATOM 1330 C C . ALA A 1 177 ? 32.851 8.013 -32.146 1.00 83.06 177 ALA A C 1
ATOM 1332 O O . ALA A 1 177 ? 33.596 8.987 -32.043 1.00 83.06 177 ALA A O 1
ATOM 1333 N N . LEU A 1 178 ? 32.462 7.544 -33.333 1.00 85.88 178 LEU A N 1
ATOM 1334 C CA . LEU A 1 178 ? 32.820 8.133 -34.625 1.00 85.88 178 LEU A CA 1
ATOM 1335 C C . LEU A 1 178 ? 31.800 9.164 -35.134 1.00 85.88 178 LEU A C 1
ATOM 1337 O O . LEU A 1 178 ? 31.993 9.719 -36.217 1.00 85.88 178 LEU A O 1
ATOM 1341 N N . GLY A 1 179 ? 30.719 9.412 -34.386 1.00 86.62 179 GLY A N 1
ATOM 1342 C CA . GLY A 1 179 ? 29.650 10.335 -34.769 1.00 86.62 179 GLY A CA 1
ATOM 1343 C C . GLY A 1 179 ? 28.855 9.892 -36.001 1.00 86.62 179 GLY A C 1
ATOM 1344 O O . GLY A 1 179 ? 28.336 10.744 -36.721 1.00 86.62 179 GLY A O 1
ATOM 1345 N N . LYS A 1 180 ? 28.788 8.585 -36.281 1.00 87.38 180 LYS A N 1
ATOM 1346 C CA . LYS A 1 180 ? 28.047 8.030 -37.420 1.00 87.38 180 LYS A CA 1
ATOM 1347 C C . LYS A 1 180 ? 26.581 7.828 -37.079 1.00 87.38 180 LYS A C 1
ATOM 1349 O O . LYS A 1 180 ? 26.239 7.302 -36.024 1.00 87.38 180 LYS A O 1
ATOM 1354 N N . THR A 1 181 ? 25.716 8.230 -38.001 1.00 85.06 181 THR A N 1
ATOM 1355 C CA . THR A 1 181 ? 24.273 8.004 -37.899 1.00 85.06 181 THR A CA 1
ATOM 1356 C C . THR A 1 181 ? 23.922 6.544 -38.185 1.00 85.06 181 THR A C 1
ATOM 1358 O O . THR A 1 181 ? 24.661 5.838 -38.875 1.00 85.06 181 THR A O 1
ATOM 1361 N N . ASP A 1 182 ? 22.762 6.087 -37.705 1.00 80.56 182 ASP A N 1
ATOM 1362 C CA . ASP A 1 182 ? 22.313 4.716 -37.973 1.00 80.56 182 ASP A CA 1
ATOM 1363 C C . ASP A 1 182 ? 22.177 4.431 -39.479 1.00 80.56 182 ASP A C 1
ATOM 1365 O O . ASP A 1 182 ? 22.572 3.358 -39.923 1.00 80.56 182 ASP A O 1
ATOM 1369 N N . ALA A 1 183 ? 21.748 5.419 -40.274 1.00 79.38 183 ALA A N 1
ATOM 1370 C CA . ALA A 1 183 ? 21.631 5.304 -41.729 1.00 79.38 183 ALA A CA 1
ATOM 1371 C C . ALA A 1 183 ? 22.990 5.164 -42.443 1.00 79.38 183 ALA A C 1
ATOM 1373 O O . ALA A 1 183 ? 23.117 4.415 -43.411 1.00 79.38 183 ALA A O 1
ATOM 1374 N N . GLU A 1 184 ? 24.022 5.867 -41.969 1.00 84.12 184 GLU A N 1
ATOM 1375 C CA . GLU A 1 184 ? 25.390 5.728 -42.484 1.00 84.12 184 GLU A CA 1
ATOM 1376 C C . GLU A 1 184 ? 25.970 4.344 -42.182 1.00 84.12 184 GLU A C 1
ATOM 1378 O O . GLU A 1 184 ? 26.639 3.745 -43.028 1.00 84.12 184 GLU A O 1
ATOM 1383 N N . LEU A 1 185 ? 25.697 3.821 -40.985 1.00 84.50 185 LEU A N 1
ATOM 1384 C CA . LEU A 1 185 ? 26.081 2.463 -40.619 1.00 84.50 185 LEU A CA 1
ATOM 1385 C C . LEU A 1 185 ? 25.299 1.438 -41.451 1.00 84.50 185 LEU A C 1
ATOM 1387 O O . LEU A 1 185 ? 25.894 0.499 -41.962 1.00 84.50 185 LEU A O 1
ATOM 1391 N N . ASP A 1 186 ? 24.004 1.621 -41.687 1.00 84.31 186 ASP A N 1
ATOM 1392 C CA . ASP A 1 186 ? 23.236 0.702 -42.538 1.00 84.31 186 ASP A CA 1
ATOM 1393 C C . ASP A 1 186 ? 23.771 0.674 -43.978 1.00 84.31 186 ASP A C 1
ATOM 1395 O O . ASP A 1 186 ? 23.892 -0.398 -44.576 1.00 84.31 186 ASP A O 1
ATOM 1399 N N . GLY A 1 187 ? 24.202 1.828 -44.502 1.00 83.81 187 GLY A N 1
ATOM 1400 C CA . GLY A 1 187 ? 24.901 1.931 -45.784 1.00 83.81 187 GLY A CA 1
ATOM 1401 C C . GLY A 1 187 ? 26.220 1.150 -45.828 1.00 83.81 187 GLY A C 1
ATOM 1402 O O . GLY A 1 187 ? 26.509 0.493 -46.829 1.00 83.81 187 GLY A O 1
ATOM 1403 N N . LEU A 1 188 ? 26.996 1.147 -44.737 1.00 86.62 188 LEU A N 1
ATOM 1404 C CA . LEU A 1 188 ? 28.219 0.345 -44.619 1.00 86.62 188 LEU A CA 1
ATOM 1405 C C . LEU A 1 188 ? 27.918 -1.162 -44.669 1.00 86.62 188 LEU A C 1
ATOM 1407 O O . LEU A 1 188 ? 28.614 -1.892 -45.374 1.00 86.62 188 LEU A O 1
ATOM 1411 N N . TRP A 1 189 ? 26.884 -1.636 -43.968 1.00 88.44 189 TRP A N 1
ATOM 1412 C CA . TRP A 1 189 ? 26.505 -3.057 -43.994 1.00 88.44 189 TRP A CA 1
ATOM 1413 C C . TRP A 1 189 ? 25.907 -3.479 -45.340 1.00 88.44 189 TRP A C 1
ATOM 1415 O O . TRP A 1 189 ? 26.193 -4.580 -45.811 1.00 88.44 189 TRP A O 1
ATOM 1425 N N . ALA A 1 190 ? 25.142 -2.604 -45.997 1.00 85.06 190 ALA A N 1
ATOM 1426 C CA . ALA A 1 190 ? 24.658 -2.835 -47.356 1.00 85.06 190 ALA A CA 1
ATOM 1427 C C . ALA A 1 190 ? 25.813 -2.918 -48.368 1.00 85.06 190 ALA A C 1
ATOM 1429 O O . ALA A 1 190 ? 25.824 -3.815 -49.207 1.00 85.06 190 ALA A O 1
ATOM 1430 N N . LEU A 1 191 ? 26.815 -2.036 -48.260 1.00 85.75 191 LEU A N 1
ATOM 1431 C CA . LEU A 1 191 ? 28.010 -2.071 -49.105 1.00 85.75 191 LEU A CA 1
ATOM 1432 C C . LEU A 1 191 ? 28.850 -3.324 -48.840 1.00 85.75 191 LEU A C 1
ATOM 1434 O O . LEU A 1 191 ? 29.257 -3.996 -49.786 1.00 85.75 191 LEU A O 1
ATOM 1438 N N . ALA A 1 192 ? 29.083 -3.665 -47.573 1.00 86.94 192 ALA A N 1
ATOM 1439 C CA . ALA A 1 192 ? 29.836 -4.851 -47.178 1.00 86.94 192 ALA A CA 1
ATOM 1440 C C . ALA A 1 192 ? 29.197 -6.145 -47.699 1.00 86.94 192 ALA A C 1
ATOM 1442 O O . ALA A 1 192 ? 29.914 -7.017 -48.175 1.00 86.94 192 ALA A O 1
ATOM 1443 N N . ALA A 1 193 ? 27.866 -6.244 -47.722 1.00 85.75 193 ALA A N 1
ATOM 1444 C CA . ALA A 1 193 ? 27.168 -7.404 -48.282 1.00 85.75 193 ALA A CA 1
ATOM 1445 C C . ALA A 1 193 ? 27.404 -7.621 -49.794 1.00 85.75 193 ALA A C 1
ATOM 1447 O O . ALA A 1 193 ? 27.081 -8.689 -50.309 1.00 85.75 193 ALA A O 1
ATOM 1448 N N . THR A 1 194 ? 27.958 -6.633 -50.509 1.00 86.62 194 THR A N 1
ATOM 1449 C CA . THR A 1 194 ? 28.315 -6.740 -51.939 1.00 86.62 194 THR A CA 1
ATOM 1450 C C . THR A 1 194 ? 29.779 -7.115 -52.193 1.00 86.62 194 THR A C 1
ATOM 1452 O O . THR A 1 194 ? 30.171 -7.227 -53.356 1.00 86.62 194 THR A O 1
ATOM 1455 N N . LYS A 1 195 ? 30.594 -7.251 -51.138 1.00 82.69 195 LYS A N 1
ATOM 1456 C CA . LYS A 1 195 ? 32.038 -7.522 -51.223 1.00 82.69 195 LYS A CA 1
ATOM 1457 C C . LYS A 1 195 ? 32.373 -9.004 -51.121 1.00 82.69 195 LYS A C 1
ATOM 1459 O O . LYS A 1 195 ? 31.599 -9.758 -50.489 1.00 82.69 195 LYS A O 1
#